Protein AF-0000000082410986 (afdb_homodimer)

Radius of gyration: 20.92 Å; Cα contacts (8 Å, |Δi|>4): 537; chains: 2; bounding box: 61×57×44 Å

Secondary structure (DSSP, 8-state):
-GGGG-EEEEEEEEE----HHHHHHHHHHH--EEEEETTEEEEEEEEEESSHHHHHHHHHHHHHHTT--EEEE---EE-HHHHHHHHTS-HHHHHHHHHT-S--SSPPPPPSB-GGG-BEEHHHHHHHHHHHT-S----EE---HHHHHHHHHHHHHHH----/-GGGG-EEEEEEEEE----HHHHHHHHHHH--EEEEETTEEEEEEEEEESSHHHHHHHHHHHHHHTT--EEEE---EE-HHHHHHHHTS-HHHHHHHHHT-S--SSPPPPPSB-GGG-BEEHHHHHHHHHHHT-S----EE---HHHHHHHHHHHHHHH----

Structure (mmCIF, N/CA/C/O backbone):
data_AF-0000000082410986-model_v1
#
loop_
_entity.id
_entity.type
_entity.pdbx_description
1 polymer 'Transcriptional regulator'
#
loop_
_atom_site.group_PDB
_atom_site.id
_atom_site.type_symbol
_atom_site.label_atom_id
_atom_site.label_alt_id
_atom_site.label_comp_id
_atom_site.label_asym_id
_atom_site.label_entity_id
_atom_site.label_seq_id
_atom_site.pdbx_PDB_ins_code
_atom_site.Cartn_x
_atom_site.Cartn_y
_atom_site.Cartn_z
_atom_site.occupancy
_atom_site.B_iso_or_equiv
_atom_site.auth_seq_id
_atom_site.auth_comp_id
_atom_site.auth_asym_id
_atom_site.auth_atom_id
_atom_site.pdbx_PDB_model_num
ATOM 1 N N . MET A 1 1 ? -28.844 -21.344 10.406 1 36.09 1 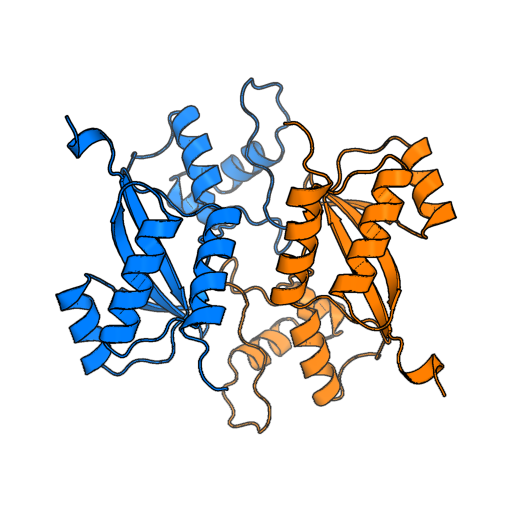MET A N 1
ATOM 2 C CA . MET A 1 1 ? -28.625 -20.219 11.312 1 36.09 1 MET A CA 1
ATOM 3 C C . MET A 1 1 ? -27.156 -19.797 11.297 1 36.09 1 MET A C 1
ATOM 5 O O . MET A 1 1 ? -26.859 -18.609 11.398 1 36.09 1 MET A O 1
ATOM 9 N N . ALA A 1 2 ? -26.266 -20.703 11.492 1 48.47 2 ALA A N 1
ATOM 10 C CA . ALA A 1 2 ? -24.797 -20.656 11.508 1 48.47 2 ALA A CA 1
ATOM 11 C C . ALA A 1 2 ? -24.25 -20.25 10.156 1 48.47 2 ALA A C 1
ATOM 13 O O . ALA A 1 2 ? -23.062 -19.938 10.031 1 48.47 2 ALA A O 1
ATOM 14 N N . GLU A 1 3 ? -24.875 -20.625 9.062 1 50.38 3 GLU A N 1
ATOM 15 C CA . GLU A 1 3 ? -24.609 -20.281 7.668 1 50.38 3 GLU A CA 1
ATOM 16 C C . GLU A 1 3 ? -24.469 -18.781 7.477 1 50.38 3 GLU A C 1
ATOM 18 O O . GLU A 1 3 ? -23.797 -18.328 6.543 1 50.38 3 GLU A O 1
ATOM 23 N N . ASP A 1 4 ? -25.094 -18.031 8.352 1 60.47 4 ASP A N 1
ATOM 24 C CA . ASP A 1 4 ? -25.297 -16.578 8.289 1 60.47 4 ASP A CA 1
ATOM 25 C C . ASP A 1 4 ? -24.031 -15.836 8.734 1 60.47 4 ASP A C 1
ATOM 27 O O . ASP A 1 4 ? -23.891 -14.648 8.461 1 60.47 4 ASP A O 1
ATOM 31 N N . LEU A 1 5 ? -23.031 -16.641 9.25 1 80.44 5 LEU A N 1
ATOM 32 C CA . LEU A 1 5 ? -21.906 -15.969 9.891 1 80.44 5 LEU A CA 1
ATOM 33 C C . LEU A 1 5 ? -20.672 -15.977 8.984 1 80.44 5 LEU A C 1
ATOM 35 O O . LEU A 1 5 ? -19.719 -15.234 9.219 1 80.44 5 LEU A O 1
ATOM 39 N N . TYR A 1 6 ? -20.844 -16.766 7.863 1 92.06 6 TYR A N 1
ATOM 40 C CA . TYR A 1 6 ? -19.688 -16.875 6.973 1 92.06 6 TYR A CA 1
ATOM 41 C C . TYR A 1 6 ? -19.844 -15.961 5.77 1 92.06 6 TYR A C 1
ATOM 43 O O . TYR A 1 6 ? -20.953 -15.742 5.273 1 92.06 6 TYR A O 1
ATOM 51 N N . HIS A 1 7 ? -18.75 -15.414 5.387 1 95 7 HIS A N 1
ATOM 52 C CA . HIS A 1 7 ? -18.641 -14.586 4.191 1 95 7 HIS A CA 1
ATOM 53 C C . HIS A 1 7 ? -17.625 -15.172 3.211 1 95 7 HIS A C 1
ATOM 55 O O . HIS A 1 7 ? -16.766 -15.969 3.6 1 95 7 HIS A O 1
ATOM 61 N N . ARG A 1 8 ? -17.859 -14.828 1.955 1 96.06 8 ARG A N 1
ATOM 62 C CA . ARG A 1 8 ? -16.891 -15.211 0.936 1 96.06 8 ARG A CA 1
ATOM 63 C C . ARG A 1 8 ? -15.836 -14.125 0.743 1 96.06 8 ARG A C 1
ATOM 65 O O . ARG A 1 8 ? -16.172 -12.984 0.417 1 96.06 8 ARG A O 1
ATOM 72 N N . TYR A 1 9 ? -14.578 -14.477 0.964 1 97.5 9 TYR A N 1
ATOM 73 C CA . TYR A 1 9 ? -13.461 -13.539 0.844 1 97.5 9 TYR A CA 1
ATOM 74 C C . TYR A 1 9 ? -12.594 -13.875 -0.364 1 97.5 9 TYR A C 1
ATOM 76 O O . TYR A 1 9 ? -12.336 -15.047 -0.646 1 97.5 9 TYR A O 1
ATOM 84 N N . GLU A 1 10 ? -12.18 -12.906 -1.061 1 98 10 GLU A N 1
ATOM 85 C CA . GLU A 1 10 ? -11.148 -13.078 -2.084 1 98 10 GLU A CA 1
ATOM 86 C C . GLU A 1 10 ? -9.781 -12.625 -1.572 1 98 10 GLU A C 1
ATOM 88 O O . GLU A 1 10 ? -9.648 -11.539 -1.012 1 98 10 GLU A O 1
ATOM 93 N N . PHE A 1 11 ? -8.844 -13.445 -1.737 1 98.62 11 PHE A N 1
ATOM 94 C CA . PHE A 1 11 ? -7.457 -13.164 -1.368 1 98.62 11 PHE A CA 1
ATOM 95 C C . PHE A 1 11 ? -6.547 -13.242 -2.588 1 98.62 11 PHE A C 1
ATOM 97 O O . PHE A 1 11 ? -6.727 -14.102 -3.451 1 98.62 11 PHE A O 1
ATOM 104 N N . THR A 1 12 ? -5.656 -12.367 -2.674 1 98.81 12 THR A N 1
ATOM 105 C CA . THR A 1 12 ? -4.574 -12.438 -3.65 1 98.81 12 THR A CA 1
ATOM 106 C C . THR A 1 12 ? -3.215 -12.383 -2.957 1 98.81 12 THR A C 1
ATOM 108 O O . THR A 1 12 ? -2.99 -11.531 -2.094 1 98.81 12 THR A O 1
ATOM 111 N N . PHE A 1 13 ? -2.354 -13.297 -3.285 1 98.69 13 PHE A N 1
ATOM 112 C CA . PHE A 1 13 ? -1.015 -13.383 -2.719 1 98.69 13 PHE A CA 1
ATOM 113 C C . PHE A 1 13 ? 0.044 -13.258 -3.807 1 98.69 13 PHE A C 1
ATOM 115 O O . PHE A 1 13 ? -0.174 -13.68 -4.945 1 98.69 13 PHE A O 1
ATOM 122 N N . ILE A 1 14 ? 1.104 -12.648 -3.471 1 98.12 14 ILE A N 1
ATOM 123 C CA . ILE A 1 14 ? 2.301 -12.727 -4.305 1 98.12 14 ILE A CA 1
ATOM 124 C C . ILE A 1 14 ? 3.07 -14.008 -3.986 1 98.12 14 ILE A C 1
ATOM 126 O O . ILE A 1 14 ? 3.412 -14.266 -2.83 1 98.12 14 ILE A O 1
ATOM 130 N N . VAL A 1 15 ? 3.316 -14.812 -4.992 1 97.81 15 VAL A N 1
ATOM 131 C CA . VAL A 1 15 ? 4.012 -16.078 -4.812 1 97.81 15 VAL A CA 1
ATOM 132 C C . VAL A 1 15 ? 5.195 -16.172 -5.773 1 97.81 15 VAL A C 1
ATOM 134 O O . VAL A 1 15 ? 5.344 -15.32 -6.664 1 97.81 15 VAL A O 1
ATOM 137 N N . GLN A 1 16 ? 6.059 -17.141 -5.461 1 94.75 16 GLN A N 1
ATOM 138 C CA . GLN A 1 16 ? 7.117 -17.422 -6.418 1 94.75 16 GLN A CA 1
ATOM 139 C C . GLN A 1 16 ? 6.551 -18.016 -7.707 1 94.75 16 GLN A C 1
ATOM 141 O O . GLN A 1 16 ? 5.379 -18.391 -7.758 1 94.75 16 GLN A O 1
ATOM 146 N N . MET A 1 17 ? 7.422 -17.984 -8.711 1 94.81 17 MET A N 1
ATOM 147 C CA . MET A 1 17 ? 7.012 -18.656 -9.938 1 94.81 17 MET A CA 1
ATOM 148 C C . MET A 1 17 ? 6.68 -20.125 -9.664 1 94.81 17 MET A C 1
ATOM 150 O O . MET A 1 17 ? 7.457 -20.828 -9.023 1 94.81 17 MET A O 1
ATOM 154 N N . LEU A 1 18 ? 5.59 -20.547 -10.156 1 96.56 18 LEU A N 1
ATOM 155 C CA . LEU A 1 18 ? 5.148 -21.922 -9.93 1 96.56 18 LEU A CA 1
ATOM 156 C C . LEU A 1 18 ? 5.305 -22.766 -11.195 1 96.56 18 LEU A C 1
ATOM 158 O O . LEU A 1 18 ? 5.195 -22.25 -12.305 1 96.56 18 LEU A O 1
ATOM 162 N N . THR A 1 19 ? 5.543 -24.047 -10.945 1 96.19 19 THR A N 1
ATOM 163 C CA . THR A 1 19 ? 5.488 -24.969 -12.07 1 96.19 19 THR A CA 1
ATOM 164 C C . THR A 1 19 ? 4.043 -25.203 -12.508 1 96.19 19 THR A C 1
ATOM 166 O O . THR A 1 19 ? 3.109 -24.891 -11.766 1 96.19 19 THR A O 1
ATOM 169 N N . VAL A 1 20 ? 3.951 -25.75 -13.68 1 96.44 20 VAL A N 1
ATOM 170 C CA . VAL A 1 20 ? 2.627 -26.078 -14.195 1 96.44 20 VAL A CA 1
ATOM 171 C C . VAL A 1 20 ? 1.933 -27.047 -13.25 1 96.44 20 VAL A C 1
ATOM 173 O O . VAL A 1 20 ? 0.738 -26.922 -12.969 1 96.44 20 VAL A O 1
ATOM 176 N N . SER A 1 21 ? 2.648 -28 -12.773 1 96.06 21 SER A N 1
ATOM 177 C CA . SER A 1 21 ? 2.1 -29 -11.852 1 96.06 21 SER A CA 1
ATOM 178 C C . SER A 1 21 ? 1.622 -28.359 -10.555 1 96.06 21 SER A C 1
ATOM 180 O O . SER A 1 21 ? 0.573 -28.719 -10.023 1 96.06 21 SER A O 1
ATOM 182 N N . GLN A 1 22 ? 2.373 -27.438 -9.992 1 96.38 22 GLN A N 1
ATOM 183 C CA . GLN A 1 22 ? 1.985 -26.703 -8.781 1 96.38 22 GLN A CA 1
ATOM 184 C C . GLN A 1 22 ? 0.712 -25.906 -9.008 1 96.38 22 GLN A C 1
ATOM 186 O O . GLN A 1 22 ? -0.182 -25.891 -8.164 1 96.38 22 GLN A O 1
ATOM 191 N N . GLU A 1 23 ? 0.629 -25.203 -10.133 1 97.44 23 GLU A N 1
ATOM 192 C CA . GLU A 1 23 ? -0.556 -24.406 -10.453 1 97.44 23 GLU A CA 1
ATOM 193 C C . GLU A 1 23 ? -1.801 -25.297 -10.523 1 97.44 23 GLU A C 1
ATOM 195 O O . GLU A 1 23 ? -2.859 -24.922 -10.008 1 97.44 23 GLU A O 1
ATOM 200 N N . GLN A 1 24 ? -1.627 -26.422 -11.219 1 96.94 24 GLN A N 1
ATOM 201 C CA . GLN A 1 24 ? -2.738 -27.359 -11.352 1 96.94 24 GLN A CA 1
ATOM 202 C C . GLN A 1 24 ? -3.188 -27.875 -9.984 1 96.94 24 GLN A C 1
ATOM 204 O O . GLN A 1 24 ? -4.387 -27.984 -9.727 1 96.94 24 GLN A O 1
ATOM 209 N N . ALA A 1 25 ? -2.285 -28.203 -9.148 1 96.56 25 ALA A N 1
ATOM 210 C CA . ALA A 1 25 ? -2.592 -28.719 -7.812 1 96.56 25 ALA A CA 1
ATOM 211 C C . ALA A 1 25 ? -3.371 -27.688 -7 1 96.56 25 ALA A C 1
ATOM 213 O O . ALA A 1 25 ? -4.355 -28.031 -6.336 1 96.56 25 ALA A O 1
ATOM 214 N N . ILE A 1 26 ? -2.961 -26.453 -7.062 1 97.25 26 ILE A N 1
ATOM 215 C CA . ILE A 1 26 ? -3.604 -25.375 -6.301 1 97.25 26 ILE A CA 1
ATOM 216 C C . ILE A 1 26 ? -5.004 -25.125 -6.852 1 97.25 26 ILE A C 1
ATOM 218 O O . ILE A 1 26 ? -5.949 -24.906 -6.09 1 97.25 26 ILE A O 1
ATOM 222 N N . GLU A 1 27 ? -5.078 -25.078 -8.148 1 97.75 27 GLU A N 1
ATOM 223 C CA . GLU A 1 27 ? -6.387 -24.906 -8.773 1 97.75 27 GLU A CA 1
ATOM 224 C C . GLU A 1 27 ? -7.355 -26 -8.328 1 97.75 27 GLU A C 1
ATOM 226 O O . GLU A 1 27 ? -8.5 -25.719 -7.973 1 97.75 27 GLU A O 1
ATOM 231 N N . GLU A 1 28 ? -6.914 -27.219 -8.328 1 96.62 28 GLU A N 1
ATOM 232 C CA . GLU A 1 28 ? -7.754 -28.359 -7.996 1 96.62 28 GLU A CA 1
ATOM 233 C C . GLU A 1 28 ? -8.086 -28.391 -6.508 1 96.62 28 GLU A C 1
ATOM 235 O O . GLU A 1 28 ? -9.219 -28.703 -6.129 1 96.62 28 GLU A O 1
ATOM 240 N N . SER A 1 29 ? -7.18 -28.078 -5.691 1 95.75 29 SER A N 1
ATOM 241 C CA . SER A 1 29 ? -7.352 -28.266 -4.254 1 95.75 29 SER A CA 1
ATOM 242 C C . SER A 1 29 ? -7.984 -27.047 -3.604 1 95.75 29 SER A C 1
ATOM 244 O O . SER A 1 29 ? -8.758 -27.172 -2.654 1 95.75 29 SER A O 1
ATOM 246 N N . LEU A 1 30 ? -7.645 -25.797 -4.145 1 97.19 30 LEU A N 1
ATOM 247 C CA . LEU A 1 30 ? -8.07 -24.594 -3.439 1 97.19 30 LEU A CA 1
ATOM 248 C C . LEU A 1 30 ? -8.828 -23.656 -4.375 1 97.19 30 LEU A C 1
ATOM 250 O O . LEU A 1 30 ? -9.328 -22.609 -3.947 1 97.19 30 LEU A O 1
ATOM 254 N N . GLY A 1 31 ? -8.867 -24.047 -5.598 1 97.25 31 GLY A N 1
ATOM 255 C CA . GLY A 1 31 ? -9.523 -23.188 -6.566 1 97.25 31 GLY A CA 1
ATOM 256 C C . GLY A 1 31 ? -8.727 -21.922 -6.879 1 97.25 31 GLY A C 1
ATOM 257 O O . GLY A 1 31 ? -9.297 -20.906 -7.273 1 97.25 31 GLY A O 1
ATOM 258 N N . GLY A 1 32 ? -7.488 -21.984 -6.656 1 98.31 32 GLY A N 1
ATOM 259 C CA . GLY A 1 32 ? -6.629 -20.828 -6.867 1 98.31 32 GLY A CA 1
ATOM 260 C C . GLY A 1 32 ? -6.238 -20.625 -8.32 1 98.31 32 GLY A C 1
ATOM 261 O O . GLY A 1 32 ? -6.043 -21.609 -9.055 1 98.31 32 GLY A O 1
ATOM 262 N N . ARG A 1 33 ? -6.141 -19.438 -8.766 1 98.19 33 ARG A N 1
ATOM 263 C CA . ARG A 1 33 ? -5.668 -19.062 -10.094 1 98.19 33 ARG A CA 1
ATOM 264 C C . ARG A 1 33 ? -4.391 -18.234 -10.016 1 98.19 33 ARG A C 1
ATOM 266 O O . ARG A 1 33 ? -4.277 -17.344 -9.18 1 98.19 33 ARG A O 1
ATOM 273 N N . VAL A 1 34 ? -3.469 -18.547 -10.898 1 98.06 34 VAL A N 1
ATOM 274 C CA . VAL A 1 34 ? -2.193 -17.844 -10.922 1 98.06 34 VAL A CA 1
ATOM 275 C C . VAL A 1 34 ? -2.076 -17.031 -12.203 1 98.06 34 VAL A C 1
ATOM 277 O O . VAL A 1 34 ? -2.434 -17.5 -13.281 1 98.06 34 VAL A O 1
ATOM 280 N N . GLU A 1 35 ? -1.638 -15.859 -12.156 1 97.19 35 GLU A N 1
ATOM 281 C CA . GLU A 1 35 ? -1.382 -15.008 -13.312 1 97.19 35 GLU A CA 1
ATOM 282 C C . GLU A 1 35 ? -0.149 -14.141 -13.094 1 97.19 35 GLU A C 1
ATOM 284 O O . GLU A 1 35 ? 0.179 -13.789 -11.961 1 97.19 35 GLU A O 1
ATOM 289 N N . ASP A 1 36 ? 0.504 -13.906 -14.102 1 94.88 36 ASP A N 1
ATOM 290 C CA . ASP A 1 36 ? 1.565 -12.906 -14.086 1 94.88 36 ASP A CA 1
ATOM 291 C C . ASP A 1 36 ? 1.009 -11.508 -14.375 1 94.88 36 ASP A C 1
ATOM 293 O O . ASP A 1 36 ? 0.318 -11.305 -15.375 1 94.88 36 ASP A O 1
ATOM 297 N N . ARG A 1 37 ? 1.242 -10.602 -13.477 1 93.94 37 ARG A N 1
ATOM 298 C CA . ARG A 1 37 ? 0.879 -9.203 -13.68 1 93.94 37 ARG A CA 1
ATOM 299 C C . ARG A 1 37 ? 2.062 -8.281 -13.391 1 93.94 37 ARG A C 1
ATOM 301 O O . ARG A 1 37 ? 2.367 -7.992 -12.234 1 93.94 37 ARG A O 1
ATOM 308 N N . ARG A 1 38 ? 2.674 -7.836 -14.492 1 87.75 38 ARG A N 1
ATOM 309 C CA . ARG A 1 38 ? 3.797 -6.914 -14.383 1 87.75 38 ARG A CA 1
ATOM 310 C C . ARG A 1 38 ? 4.93 -7.523 -13.562 1 87.75 38 ARG A C 1
ATOM 312 O O . ARG A 1 38 ? 5.465 -6.883 -12.656 1 87.75 38 ARG A O 1
ATOM 319 N N . GLY A 1 39 ? 5.156 -8.797 -13.805 1 86.38 39 GLY A N 1
ATOM 320 C CA . GLY A 1 39 ? 6.289 -9.461 -13.18 1 86.38 39 GLY A CA 1
ATOM 321 C C . GLY A 1 39 ? 5.949 -10.078 -11.836 1 86.38 39 GLY A C 1
ATOM 322 O O . GLY A 1 39 ? 6.77 -10.781 -11.242 1 86.38 39 GLY A O 1
ATOM 323 N N . LEU A 1 40 ? 4.754 -9.727 -11.359 1 94.5 40 LEU A N 1
ATOM 324 C CA . LEU A 1 40 ? 4.301 -10.344 -10.125 1 94.5 40 LEU A CA 1
ATOM 325 C C . LEU A 1 40 ? 3.512 -11.617 -10.406 1 94.5 40 LEU A C 1
ATOM 327 O O . LEU A 1 40 ? 2.629 -11.625 -11.266 1 94.5 40 LEU A O 1
ATOM 331 N N . GLN A 1 41 ? 3.914 -12.719 -9.742 1 96.69 41 GLN A N 1
ATOM 332 C CA . GLN A 1 41 ? 3.1 -13.93 -9.766 1 96.69 41 GLN A CA 1
ATOM 333 C C . GLN A 1 41 ? 1.991 -13.867 -8.719 1 96.69 41 GLN A C 1
ATOM 335 O O . GLN A 1 41 ? 2.256 -13.977 -7.52 1 96.69 41 GLN A O 1
ATOM 340 N N . LEU A 1 42 ? 0.772 -13.672 -9.195 1 98.5 42 LEU A N 1
ATOM 341 C CA . LEU A 1 42 ? -0.361 -13.461 -8.305 1 98.5 42 LEU A CA 1
ATOM 342 C C . LEU A 1 42 ? -1.236 -14.703 -8.227 1 98.5 42 LEU A C 1
ATOM 344 O O . LEU A 1 42 ? -1.689 -15.219 -9.25 1 98.5 42 LEU A O 1
ATOM 348 N N . LEU A 1 43 ? -1.38 -15.18 -7.059 1 98.75 43 LEU A N 1
ATOM 349 C CA . LEU A 1 43 ? -2.299 -16.281 -6.789 1 98.75 43 LEU A CA 1
ATOM 350 C C . LEU A 1 43 ? -3.58 -15.773 -6.137 1 98.75 43 LEU A C 1
ATOM 352 O O . LEU A 1 43 ? -3.549 -15.258 -5.016 1 98.75 43 LEU A O 1
ATOM 356 N N . THR A 1 44 ? -4.684 -15.922 -6.801 1 98.75 44 THR A N 1
ATOM 357 C CA . THR A 1 44 ? -5.969 -15.445 -6.305 1 98.75 44 THR A CA 1
ATOM 358 C C . THR A 1 44 ? -6.906 -16.625 -6.023 1 98.75 44 THR A C 1
ATOM 360 O O . THR A 1 44 ? -6.98 -17.562 -6.812 1 98.75 44 THR A O 1
ATOM 363 N N . LEU A 1 45 ? -7.559 -16.578 -4.93 1 98.56 45 LEU A N 1
ATOM 364 C CA . LEU A 1 45 ? -8.555 -17.594 -4.602 1 98.56 45 LEU A CA 1
ATOM 365 C C . LEU A 1 45 ? -9.633 -17.016 -3.684 1 98.56 45 LEU A C 1
ATOM 367 O O . LEU A 1 45 ? -9.477 -15.922 -3.15 1 98.56 45 LEU A O 1
ATOM 371 N N . THR A 1 46 ? -10.703 -17.719 -3.598 1 97.88 46 THR A N 1
ATOM 372 C CA . THR A 1 46 ? -11.789 -17.375 -2.686 1 97.88 46 THR A CA 1
ATOM 373 C C . THR A 1 46 ? -11.938 -18.438 -1.599 1 97.88 46 THR A C 1
ATOM 375 O O . THR A 1 46 ? -11.734 -19.625 -1.853 1 97.88 46 THR A O 1
ATOM 378 N N . SER A 1 47 ? -12.258 -18.047 -0.451 1 97.69 47 SER A N 1
ATOM 379 C CA . SER A 1 47 ? -12.5 -18.938 0.673 1 97.69 47 SER A CA 1
ATOM 380 C C . SER A 1 47 ? -13.578 -18.375 1.6 1 97.69 47 SER A C 1
ATOM 382 O O . SER A 1 47 ? -13.758 -17.156 1.693 1 97.69 47 SER A O 1
ATOM 384 N N . GLU A 1 48 ? -14.25 -19.266 2.275 1 96.69 48 GLU A N 1
ATOM 385 C CA . GLU A 1 48 ? -15.32 -18.859 3.184 1 96.69 48 GLU A CA 1
ATOM 386 C C . GLU A 1 48 ? -14.867 -18.938 4.641 1 96.69 48 GLU A C 1
ATOM 388 O O . GLU A 1 48 ? -14.156 -19.875 5.023 1 96.69 48 GLU A O 1
ATOM 393 N N . GLY A 1 49 ? -15.258 -17.938 5.355 1 97.25 49 GLY A N 1
ATOM 394 C CA . GLY A 1 49 ? -14.969 -17.906 6.781 1 97.25 49 GLY A CA 1
ATOM 395 C C . GLY A 1 49 ? -15.633 -16.75 7.5 1 97.25 49 GLY A C 1
ATOM 396 O O . GLY A 1 49 ? -16.359 -15.969 6.883 1 97.25 49 GLY A O 1
ATOM 397 N N . MET A 1 50 ? -15.445 -16.672 8.766 1 96.5 50 MET A N 1
ATOM 398 C CA . MET A 1 50 ? -16.109 -15.672 9.586 1 96.5 50 MET A CA 1
ATOM 399 C C . MET A 1 50 ? -15.359 -14.344 9.539 1 96.5 50 MET A C 1
ATOM 401 O O . MET A 1 50 ? -15.969 -13.281 9.609 1 96.5 50 MET A O 1
ATOM 405 N N . ARG A 1 51 ? -14.062 -14.422 9.453 1 96.62 51 ARG A N 1
ATOM 406 C CA . ARG A 1 51 ? -13.203 -13.25 9.414 1 96.62 51 ARG A CA 1
ATOM 407 C C . ARG A 1 51 ? -12.133 -13.383 8.336 1 96.62 51 ARG A C 1
ATOM 409 O O . ARG A 1 51 ? -11.586 -14.469 8.133 1 96.62 51 ARG A O 1
ATOM 416 N N . ALA A 1 52 ? -11.859 -12.328 7.727 1 97.62 52 ALA A N 1
ATOM 417 C CA . ALA A 1 52 ? -10.914 -12.344 6.609 1 97.62 52 ALA A CA 1
ATOM 418 C C . ALA A 1 52 ? -9.539 -12.836 7.059 1 97.62 52 ALA A C 1
ATOM 420 O O . ALA A 1 52 ? -8.961 -13.734 6.438 1 97.62 52 ALA A O 1
ATOM 421 N N . ALA A 1 53 ? -9.062 -12.289 8.172 1 97.88 53 ALA A N 1
ATOM 422 C CA . ALA A 1 53 ? -7.695 -12.578 8.594 1 97.88 53 ALA A CA 1
ATOM 423 C C . ALA A 1 53 ? -7.531 -14.047 8.961 1 97.88 53 ALA A C 1
ATOM 425 O O . ALA A 1 53 ? -6.605 -14.711 8.484 1 97.88 53 ALA A O 1
ATOM 426 N N . THR A 1 54 ? -8.383 -14.562 9.82 1 98.12 54 THR A N 1
ATOM 427 C CA . THR A 1 54 ? -8.258 -15.953 10.25 1 98.12 54 THR A CA 1
ATOM 428 C C . THR A 1 54 ? -8.492 -16.906 9.078 1 98.12 54 THR A C 1
ATOM 430 O O . THR A 1 54 ? -7.848 -17.953 8.984 1 98.12 54 THR A O 1
ATOM 433 N N . THR A 1 55 ? -9.43 -16.547 8.188 1 98.38 55 THR A N 1
ATOM 434 C CA . THR A 1 55 ? -9.664 -17.328 6.98 1 98.38 55 THR A CA 1
ATOM 435 C C . THR A 1 55 ? -8.406 -17.375 6.113 1 98.38 55 THR A C 1
ATOM 437 O O . THR A 1 55 ? -8.008 -18.438 5.645 1 98.38 55 THR A O 1
ATOM 440 N N . ALA A 1 56 ? -7.75 -16.25 5.938 1 98.69 56 ALA A N 1
ATOM 441 C CA . ALA A 1 56 ? -6.543 -16.156 5.117 1 98.69 56 ALA A CA 1
ATOM 442 C C . ALA A 1 56 ? -5.391 -16.938 5.754 1 98.69 56 ALA A C 1
ATOM 444 O O . ALA A 1 56 ? -4.578 -17.531 5.047 1 98.69 56 ALA A O 1
ATOM 445 N N . ILE A 1 57 ? -5.281 -16.891 7.059 1 98.12 57 ILE A N 1
ATOM 446 C CA . ILE A 1 57 ? -4.234 -17.609 7.77 1 98.12 57 ILE A CA 1
ATOM 447 C C . ILE A 1 57 ? -4.348 -19.109 7.48 1 98.12 57 ILE A C 1
ATOM 449 O O . ILE A 1 57 ? -3.348 -19.766 7.199 1 98.12 57 ILE A O 1
ATOM 453 N N . THR A 1 58 ? -5.578 -19.609 7.504 1 98 58 THR A N 1
ATOM 454 C CA . THR A 1 58 ? -5.828 -21 7.156 1 98 58 THR A CA 1
ATOM 455 C C . THR A 1 58 ? -5.422 -21.281 5.711 1 98 58 THR A C 1
ATOM 457 O O . THR A 1 58 ? -4.77 -22.281 5.43 1 98 58 THR A O 1
ATOM 460 N N . VAL A 1 59 ? -5.777 -20.406 4.816 1 98.31 59 VAL A N 1
ATOM 461 C CA . VAL A 1 59 ? -5.449 -20.547 3.402 1 98.31 59 VAL A CA 1
ATOM 462 C C . VAL A 1 59 ? -3.936 -20.578 3.223 1 98.31 59 VAL A C 1
ATOM 464 O O . VAL A 1 59 ? -3.41 -21.406 2.477 1 98.31 59 VAL A O 1
ATOM 467 N N . VAL A 1 60 ? -3.246 -19.672 3.926 1 98.31 60 VAL A N 1
ATOM 468 C CA . VAL A 1 60 ? -1.791 -19.594 3.844 1 98.31 60 VAL A CA 1
ATOM 469 C C . VAL A 1 60 ? -1.183 -20.922 4.281 1 98.31 60 VAL A C 1
ATOM 471 O O . VAL A 1 60 ? -0.293 -21.453 3.613 1 98.31 60 VAL A O 1
ATOM 474 N N . ASP A 1 61 ? -1.665 -21.469 5.379 1 97.69 61 ASP A N 1
ATOM 475 C CA . ASP A 1 61 ? -1.155 -22.734 5.879 1 97.69 61 ASP A CA 1
ATOM 476 C C . ASP A 1 61 ? -1.403 -23.859 4.871 1 97.69 61 ASP A C 1
ATOM 478 O O . ASP A 1 61 ? -0.553 -24.734 4.688 1 97.69 61 ASP A O 1
ATOM 482 N N . GLN A 1 62 ? -2.527 -23.875 4.207 1 97.38 62 GLN A N 1
ATOM 483 C CA . GLN A 1 62 ? -2.848 -24.859 3.182 1 97.38 62 GLN A CA 1
ATOM 484 C C . GLN A 1 62 ? -1.933 -24.719 1.97 1 97.38 62 GLN A C 1
ATOM 486 O O . GLN A 1 62 ? -1.481 -25.703 1.399 1 97.38 62 GLN A O 1
ATOM 491 N N . LEU A 1 63 ? -1.696 -23.438 1.563 1 97.44 63 LEU A N 1
ATOM 492 C CA . LEU A 1 63 ? -0.791 -23.188 0.449 1 97.44 63 LEU A CA 1
ATOM 493 C C . LEU A 1 63 ? 0.604 -23.734 0.743 1 97.44 63 LEU A C 1
ATOM 495 O O . LEU A 1 63 ? 1.203 -24.406 -0.099 1 97.44 63 LEU A O 1
ATOM 499 N N . VAL A 1 64 ? 1.054 -23.453 1.938 1 95.88 64 VAL A N 1
ATOM 500 C CA . VAL A 1 64 ? 2.385 -23.891 2.338 1 95.88 64 VAL A CA 1
ATOM 501 C C . VAL A 1 64 ? 2.438 -25.422 2.367 1 95.88 64 VAL A C 1
ATOM 503 O O . VAL A 1 64 ? 3.41 -26.016 1.906 1 95.88 64 VAL A O 1
ATOM 506 N N . ALA A 1 65 ? 1.401 -26.047 2.869 1 94.62 65 ALA A N 1
ATOM 507 C CA . ALA A 1 65 ? 1.322 -27.5 2.889 1 94.62 65 ALA A CA 1
ATOM 508 C C . ALA A 1 65 ? 1.369 -28.062 1.475 1 94.62 65 ALA A C 1
ATOM 510 O O . ALA A 1 65 ? 1.875 -29.172 1.261 1 94.62 65 ALA A O 1
ATOM 511 N N . ALA A 1 66 ? 0.943 -27.281 0.542 1 94.19 66 ALA A N 1
ATOM 512 C CA . ALA A 1 66 ? 0.912 -27.719 -0.854 1 94.19 66 ALA A CA 1
ATOM 513 C C . ALA A 1 66 ? 2.199 -27.328 -1.576 1 94.19 66 ALA A C 1
ATOM 515 O O . ALA A 1 66 ? 2.312 -27.5 -2.791 1 94.19 66 ALA A O 1
ATOM 516 N N . GLY A 1 67 ? 3.119 -26.688 -0.825 1 93 67 GLY A N 1
ATOM 517 C CA . GLY A 1 67 ? 4.422 -26.375 -1.387 1 93 67 GLY A CA 1
ATOM 518 C C . GLY A 1 67 ? 4.488 -24.984 -2.014 1 93 67 GLY A C 1
ATOM 519 O O 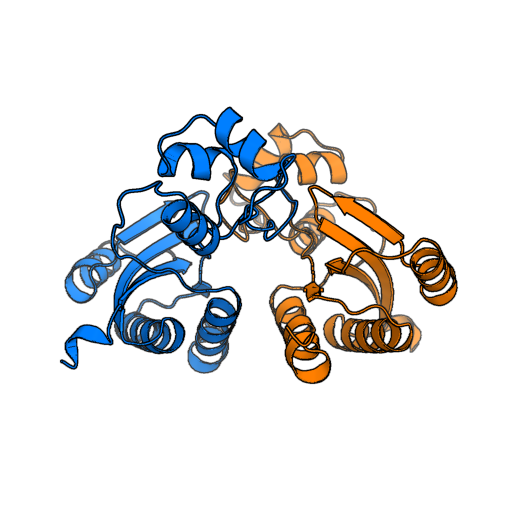. GLY A 1 67 ? 5.43 -24.672 -2.744 1 93 67 GLY A O 1
ATOM 520 N N . VAL A 1 68 ? 3.449 -24.219 -1.823 1 96.25 68 VAL A N 1
ATOM 521 C CA . VAL A 1 68 ? 3.426 -22.859 -2.34 1 96.25 68 VAL A CA 1
ATOM 522 C C . VAL A 1 68 ? 3.549 -21.859 -1.186 1 96.25 68 VAL A C 1
ATOM 524 O O . VAL A 1 68 ? 2.686 -21.812 -0.307 1 96.25 68 VAL A O 1
ATOM 527 N N . ARG A 1 69 ? 4.512 -21.062 -1.182 1 95 69 ARG A N 1
ATOM 528 C CA . ARG A 1 69 ? 4.746 -20.109 -0.09 1 95 69 ARG A CA 1
ATOM 529 C C . ARG A 1 69 ? 4.457 -18.688 -0.527 1 95 69 ARG A C 1
ATOM 531 O O . ARG A 1 69 ? 5.203 -18.109 -1.322 1 95 69 ARG A O 1
ATOM 538 N N . PRO A 1 70 ? 3.432 -18.125 0.021 1 97.62 70 PRO A N 1
ATOM 539 C CA . PRO A 1 70 ? 3.201 -16.719 -0.279 1 97.62 70 PRO A CA 1
ATOM 540 C C . PRO A 1 70 ? 4.266 -15.805 0.324 1 97.62 70 PRO A C 1
ATOM 542 O O . PRO A 1 70 ? 4.75 -16.062 1.431 1 97.62 70 PRO A O 1
ATOM 545 N N . GLN A 1 71 ? 4.672 -14.773 -0.421 1 96.12 71 GLN A N 1
ATOM 546 C CA . GLN A 1 71 ? 5.586 -13.758 0.089 1 96.12 71 GLN A CA 1
ATOM 547 C C . GLN A 1 71 ? 4.848 -12.734 0.944 1 96.12 71 GLN A C 1
ATOM 549 O O . GLN A 1 71 ? 5.324 -12.352 2.012 1 96.12 71 GLN A O 1
ATOM 554 N N . ARG A 1 72 ? 3.748 -12.25 0.503 1 97.06 72 ARG A N 1
ATOM 555 C CA . ARG A 1 72 ? 2.826 -11.328 1.168 1 97.06 72 ARG A CA 1
ATOM 556 C C . ARG A 1 72 ? 1.504 -11.242 0.413 1 97.06 72 ARG A C 1
ATOM 558 O O . ARG A 1 72 ? 1.372 -11.781 -0.687 1 97.06 72 ARG A O 1
ATOM 565 N N . THR A 1 73 ? 0.56 -10.641 1.012 1 98.19 73 THR A N 1
ATOM 566 C CA . THR A 1 73 ? -0.697 -10.359 0.326 1 98.19 73 THR A CA 1
ATOM 567 C C . THR A 1 73 ? -0.51 -9.273 -0.724 1 98.19 73 THR A C 1
ATOM 569 O O . THR A 1 73 ? 0.419 -8.469 -0.632 1 98.19 73 THR A O 1
ATOM 572 N N . HIS A 1 74 ? -1.255 -9.32 -1.761 1 98.44 74 HIS A N 1
ATOM 573 C CA . HIS A 1 74 ? -1.417 -8.258 -2.754 1 98.44 74 HIS A CA 1
ATOM 574 C C . HIS A 1 74 ? -2.752 -7.543 -2.582 1 98.44 74 HIS A C 1
ATOM 576 O O . HIS A 1 74 ? -3.76 -7.949 -3.166 1 98.44 74 HIS A O 1
ATOM 582 N N . PRO A 1 75 ? -2.768 -6.43 -1.766 1 97.94 75 PRO A N 1
ATOM 583 C CA . PRO A 1 75 ? -4.043 -5.727 -1.597 1 97.94 75 PRO A CA 1
ATOM 584 C C . PRO A 1 75 ? -4.688 -5.348 -2.928 1 97.94 75 PRO A C 1
ATOM 586 O O . PRO A 1 75 ? -3.988 -4.973 -3.871 1 97.94 75 PRO A O 1
ATOM 589 N N . ASP A 1 76 ? -5.977 -5.477 -2.967 1 97.5 76 ASP A N 1
ATOM 590 C CA . ASP A 1 76 ? -6.699 -5.094 -4.176 1 97.5 76 ASP A CA 1
ATOM 591 C C . ASP A 1 76 ? -6.844 -3.576 -4.273 1 97.5 76 ASP A C 1
ATOM 593 O O . ASP A 1 76 ? -7.914 -3.029 -4 1 97.5 76 ASP A O 1
ATOM 597 N N . LEU A 1 77 ? -5.812 -2.918 -4.645 1 98.44 77 LEU A N 1
ATOM 598 C CA . LEU A 1 77 ? -5.785 -1.476 -4.863 1 98.44 77 LEU A CA 1
ATOM 599 C C . LEU A 1 77 ? -6.234 -1.13 -6.277 1 98.44 77 LEU A C 1
ATOM 601 O O . LEU A 1 77 ? -5.891 -1.83 -7.23 1 98.44 77 LEU A O 1
ATOM 605 N N . VAL A 1 78 ? -6.949 -0.032 -6.355 1 98.19 78 VAL A N 1
ATOM 606 C CA . VAL A 1 78 ? -7.523 0.318 -7.652 1 98.19 78 VAL A CA 1
ATOM 607 C C . VAL A 1 78 ? -7.301 1.802 -7.93 1 98.19 78 VAL A C 1
ATOM 609 O O . VAL A 1 78 ? -7.309 2.623 -7.012 1 98.19 78 VAL A O 1
ATOM 612 N N . SER A 1 79 ? -7.082 2.123 -9.164 1 97.81 79 SER A N 1
ATOM 613 C CA . SER A 1 79 ? -7.062 3.496 -9.656 1 97.81 79 SER A CA 1
ATOM 614 C C . SER A 1 79 ? -8.461 3.971 -10.031 1 97.81 79 SER A C 1
ATOM 616 O O . SER A 1 79 ? -9.414 3.193 -9.992 1 97.81 79 SER A O 1
ATOM 618 N N . ARG A 1 80 ? -8.562 5.25 -10.43 1 96.94 80 ARG A N 1
ATOM 619 C CA . ARG A 1 80 ? -9.844 5.781 -10.898 1 96.94 80 ARG A CA 1
ATOM 620 C C . ARG A 1 80 ? -10.359 4.992 -12.094 1 96.94 80 ARG A C 1
ATOM 622 O O . ARG A 1 80 ? -11.555 4.723 -12.195 1 96.94 80 ARG A O 1
ATOM 629 N N . GLN A 1 81 ? -9.414 4.645 -12.977 1 97.62 81 GLN A N 1
ATOM 630 C CA . GLN A 1 81 ? -9.828 3.891 -14.156 1 97.62 81 GLN A CA 1
ATOM 631 C C . GLN A 1 81 ? -10.312 2.494 -13.781 1 97.62 81 GLN A C 1
ATOM 633 O O . GLN A 1 81 ? -11.305 2.002 -14.328 1 97.62 81 GLN A O 1
ATOM 638 N N . ASP A 1 82 ? -9.578 1.855 -12.852 1 97.31 82 ASP A N 1
ATOM 639 C CA . ASP A 1 82 ? -10.016 0.545 -12.383 1 97.31 82 ASP A CA 1
ATOM 640 C C . ASP A 1 82 ? -11.422 0.612 -11.797 1 97.31 82 ASP A C 1
ATOM 642 O O . ASP A 1 82 ? -12.242 -0.271 -12.047 1 97.31 82 ASP A O 1
ATOM 646 N N . ILE A 1 83 ? -11.672 1.624 -10.938 1 96.31 83 ILE A N 1
ATOM 647 C CA . ILE A 1 83 ? -12.984 1.815 -10.32 1 96.31 83 ILE A CA 1
ATOM 648 C C . ILE A 1 83 ? -14.047 1.974 -11.398 1 96.31 83 ILE A C 1
ATOM 650 O O . ILE A 1 83 ? -15.102 1.337 -11.344 1 96.31 83 ILE A O 1
ATOM 654 N N . ALA A 1 84 ? -13.766 2.818 -12.398 1 96.94 84 ALA A N 1
ATOM 655 C CA . ALA A 1 84 ? -14.695 3.047 -13.5 1 96.94 84 ALA A CA 1
ATOM 656 C C . ALA A 1 84 ? -15.039 1.74 -14.211 1 96.94 84 ALA A C 1
ATOM 658 O O . ALA A 1 84 ? -16.219 1.412 -14.391 1 96.94 84 ALA A O 1
ATOM 659 N N . ASP A 1 85 ? -14.023 0.989 -14.562 1 96.19 85 ASP A N 1
ATOM 660 C CA . ASP A 1 85 ? -14.195 -0.265 -15.289 1 96.19 85 ASP A CA 1
ATOM 661 C C . ASP A 1 85 ? -15.023 -1.261 -14.477 1 96.19 85 ASP A C 1
ATOM 663 O O . ASP A 1 85 ? -15.945 -1.878 -15.008 1 96.19 85 ASP A O 1
ATOM 667 N N . ARG A 1 86 ? -14.688 -1.391 -13.234 1 93.88 86 ARG A N 1
ATOM 668 C CA . ARG A 1 86 ? -15.336 -2.402 -12.414 1 93.88 86 ARG A CA 1
ATOM 669 C C . ARG A 1 86 ? -16.766 -1.982 -12.062 1 93.88 86 ARG A C 1
ATOM 671 O O . ARG A 1 86 ? -17.641 -2.828 -11.922 1 93.88 86 ARG A O 1
ATOM 678 N N . ALA A 1 87 ? -17 -0.698 -11.875 1 93.38 87 ALA A N 1
ATOM 679 C CA . ALA A 1 87 ? -18.312 -0.187 -11.5 1 93.38 87 ALA A CA 1
ATOM 680 C C . ALA A 1 87 ? -19.188 0.032 -12.727 1 93.38 87 ALA A C 1
ATOM 682 O O . ALA A 1 87 ? -20.391 0.289 -12.602 1 93.38 87 ALA A O 1
ATOM 683 N N . GLY A 1 88 ? -18.625 -0.007 -13.898 1 93.94 88 GLY A N 1
ATOM 684 C CA . GLY A 1 88 ? -19.391 0.196 -15.117 1 93.94 88 GLY A CA 1
ATOM 685 C C . GLY A 1 88 ? -19.781 1.645 -15.344 1 93.94 88 GLY A C 1
ATOM 686 O O . GLY A 1 88 ? -20.906 1.932 -15.75 1 93.94 88 GLY A O 1
ATOM 687 N N . VAL A 1 89 ? -18.953 2.547 -14.984 1 95.06 89 VAL A N 1
ATOM 688 C CA . VAL A 1 89 ? -19.188 3.977 -15.18 1 95.06 89 VAL A CA 1
ATOM 689 C C . VAL A 1 89 ? -17.984 4.594 -15.906 1 95.06 89 VAL A C 1
ATOM 691 O O . VAL A 1 89 ? -17.016 3.904 -16.219 1 95.06 89 VAL A O 1
ATOM 694 N N . THR A 1 90 ? -18.094 5.867 -16.219 1 96.31 90 THR A N 1
ATOM 695 C CA . THR A 1 90 ? -17 6.555 -16.891 1 96.31 90 THR A CA 1
ATOM 696 C C . THR A 1 90 ? -15.945 6.988 -15.867 1 96.31 90 THR A C 1
ATOM 698 O O . THR A 1 90 ? -16.25 7.207 -14.695 1 96.31 90 THR A O 1
ATOM 701 N N . ARG A 1 91 ? -14.75 7.074 -16.312 1 96.69 91 ARG A N 1
ATOM 702 C CA . ARG A 1 91 ? -13.68 7.613 -15.469 1 96.69 91 ARG A CA 1
ATOM 703 C C . ARG A 1 91 ? -14.039 9 -14.953 1 96.69 91 ARG A C 1
ATOM 705 O O . ARG A 1 91 ? -13.695 9.359 -13.828 1 96.69 91 ARG A O 1
ATOM 712 N N . GLN A 1 92 ? -14.766 9.789 -15.75 1 95.56 92 GLN A N 1
ATOM 713 C CA . GLN A 1 92 ? -15.18 11.133 -15.367 1 95.56 92 GLN A CA 1
ATOM 714 C C . GLN A 1 92 ? -16.141 11.086 -14.18 1 95.56 92 GLN A C 1
ATOM 716 O O . GLN A 1 92 ? -16.062 11.93 -13.281 1 95.56 92 GLN A O 1
ATOM 721 N N . ALA A 1 93 ? -17.031 10.156 -14.227 1 93.94 93 ALA A N 1
ATOM 722 C CA . ALA A 1 93 ? -17.969 9.984 -13.117 1 93.94 93 ALA A CA 1
ATOM 723 C C . ALA A 1 93 ? -17.219 9.711 -11.812 1 93.94 93 ALA A C 1
ATOM 725 O O . ALA A 1 93 ? -17.531 10.297 -10.773 1 93.94 93 ALA A O 1
ATOM 726 N N . VAL A 1 94 ? -16.219 8.828 -11.914 1 94.94 94 VAL A N 1
ATOM 727 C CA . VAL A 1 94 ? -15.406 8.523 -10.734 1 94.94 94 VAL A CA 1
ATOM 728 C C . VAL A 1 94 ? -14.688 9.781 -10.258 1 94.94 94 VAL A C 1
ATOM 730 O O . VAL A 1 94 ? -14.609 10.047 -9.062 1 94.94 94 VAL A O 1
ATOM 733 N N . GLY A 1 95 ? -14.102 10.5 -11.18 1 93.81 95 GLY A N 1
ATOM 734 C CA . GLY A 1 95 ? -13.469 11.766 -10.844 1 93.81 95 GLY A CA 1
ATOM 735 C C . GLY A 1 95 ? -14.375 12.695 -10.062 1 93.81 95 GLY A C 1
ATOM 736 O O . GLY A 1 95 ? -13.93 13.375 -9.133 1 93.81 95 GLY A O 1
ATOM 737 N N . GLN A 1 96 ? -15.609 12.766 -10.406 1 91.12 96 GLN A N 1
ATOM 738 C CA . GLN A 1 96 ? -16.594 13.602 -9.719 1 91.12 96 GLN A CA 1
ATOM 739 C C . GLN A 1 96 ? -16.844 13.094 -8.305 1 91.12 96 GLN A C 1
ATOM 741 O O . GLN A 1 96 ? -17.031 13.883 -7.379 1 91.12 96 GLN A O 1
ATOM 746 N N . TRP A 1 97 ? -16.922 11.688 -8.203 1 91.44 97 TRP A N 1
ATOM 747 C CA . TRP A 1 97 ? -17.094 11.125 -6.867 1 91.44 97 TRP A CA 1
ATOM 748 C C . TRP A 1 97 ? -15.961 11.539 -5.941 1 91.44 97 TRP A C 1
ATOM 750 O O . TRP A 1 97 ? -16.188 11.961 -4.805 1 91.44 97 TRP A O 1
ATOM 760 N N . VAL A 1 98 ? -14.727 11.508 -6.457 1 92.06 98 VAL A N 1
ATOM 761 C CA . VAL A 1 98 ? -13.516 11.758 -5.684 1 92.06 98 VAL A CA 1
ATOM 762 C C . VAL A 1 98 ? -13.461 13.227 -5.27 1 92.06 98 VAL A C 1
ATOM 764 O O . VAL A 1 98 ? -13.062 13.547 -4.148 1 92.06 98 VAL A O 1
ATOM 767 N N . ARG A 1 99 ? -13.711 14.117 -6.074 1 85.25 99 ARG A N 1
ATOM 768 C CA . ARG A 1 99 ? -13.625 15.547 -5.809 1 85.25 99 ARG A CA 1
ATOM 769 C C . ARG A 1 99 ? -14.742 16 -4.871 1 85.25 99 ARG A C 1
ATOM 771 O O . ARG A 1 99 ? -14.648 17.078 -4.262 1 85.25 99 ARG A O 1
ATOM 778 N N . GLY A 1 100 ? -15.609 15.117 -4.445 1 70.5 100 GLY A N 1
ATOM 779 C CA . GLY A 1 100 ? -16.672 15.344 -3.482 1 70.5 100 GLY A CA 1
ATOM 780 C C . GLY A 1 100 ? -17.203 16.766 -3.504 1 70.5 100 GLY A C 1
ATOM 781 O O . GLY A 1 100 ? -17.562 17.312 -2.461 1 70.5 100 GLY A O 1
ATOM 782 N N . VAL A 1 101 ? -17 17.359 -4.488 1 51.88 101 VAL A N 1
ATOM 783 C CA . VAL A 1 101 ? -17.625 18.656 -4.215 1 51.88 101 VAL A CA 1
ATOM 784 C C . VAL A 1 101 ? -18.734 18.484 -3.189 1 51.88 101 VAL A C 1
ATOM 786 O O . VAL A 1 101 ? -18.891 19.312 -2.289 1 51.88 101 VAL A O 1
ATOM 789 N N . ARG A 1 102 ? -20.016 17.891 -3.551 1 44 102 ARG A N 1
ATOM 790 C CA . ARG A 1 102 ? -21.281 18.125 -2.863 1 44 102 ARG A CA 1
ATOM 791 C C . ARG A 1 102 ? -21.328 17.359 -1.539 1 44 102 ARG A C 1
ATOM 793 O O . ARG A 1 102 ? -20.609 16.391 -1.345 1 44 102 ARG A O 1
ATOM 800 N N . GLN A 1 103 ? -22.062 18 -0.41 1 47.69 103 GLN A N 1
ATOM 801 C CA . GLN A 1 103 ? -22.75 17.797 0.854 1 47.69 103 GLN A CA 1
ATOM 802 C C . GLN A 1 103 ? -23.297 16.375 0.975 1 47.69 103 GLN A C 1
ATOM 804 O O . GLN A 1 103 ? -24.25 16.125 1.726 1 47.69 103 GLN A O 1
ATOM 809 N N . ALA A 1 104 ? -22.797 15.57 0.001 1 51.62 104 ALA A N 1
ATOM 810 C CA . ALA A 1 104 ? -23.828 14.547 0.194 1 51.62 104 ALA A CA 1
ATOM 811 C C . ALA A 1 104 ? -23.578 13.758 1.476 1 51.62 104 ALA A C 1
ATOM 813 O O . ALA A 1 104 ? -22.453 13.742 1.995 1 51.62 104 ALA A O 1
ATOM 814 N N . ALA A 1 105 ? -24.391 13.195 2.238 1 63.69 105 ALA A N 1
ATOM 815 C CA . ALA A 1 105 ? -24.625 12.367 3.422 1 63.69 105 ALA A CA 1
ATOM 816 C C . ALA A 1 105 ? -23.641 11.195 3.473 1 63.69 105 ALA A C 1
ATOM 818 O O . ALA A 1 105 ? -23.312 10.711 4.551 1 63.69 105 ALA A O 1
ATOM 819 N N . THR A 1 106 ? -22.797 10.82 2.238 1 80.81 106 THR A N 1
ATOM 820 C CA . THR A 1 106 ? -21.891 9.672 2.287 1 80.81 106 THR A CA 1
ATOM 821 C C . THR A 1 106 ? -20.656 9.922 1.436 1 80.81 106 THR A C 1
ATOM 823 O O . THR A 1 106 ? -20.609 9.539 0.264 1 80.81 106 THR A O 1
ATOM 826 N N . PRO A 1 107 ? -19.609 10.516 1.924 1 87.62 107 PRO A N 1
ATOM 827 C CA . PRO A 1 107 ? -18.406 10.867 1.154 1 87.62 107 PRO A CA 1
ATOM 828 C C . PRO A 1 107 ? -17.703 9.641 0.57 1 87.62 107 PRO A C 1
ATOM 830 O O . PRO A 1 107 ? -17.75 8.555 1.156 1 87.62 107 PRO A O 1
ATOM 833 N N . PHE A 1 108 ? -17.156 9.828 -0.723 1 93.38 108 PHE A N 1
ATOM 834 C CA . PHE A 1 108 ? -16.328 8.797 -1.337 1 93.38 108 PHE A CA 1
ATOM 835 C C . PHE A 1 108 ? -15.141 8.453 -0.445 1 93.38 108 PHE A C 1
ATOM 837 O O . PHE A 1 108 ? -14.602 9.328 0.239 1 93.38 108 PHE A O 1
ATOM 844 N N . PRO A 1 109 ? -14.688 7.238 -0.474 1 93.31 109 PRO A N 1
ATOM 845 C CA . PRO A 1 109 ? -13.578 6.824 0.389 1 93.31 109 PRO A CA 1
ATOM 846 C C . PRO A 1 109 ? -12.312 7.641 0.152 1 93.31 109 PRO A C 1
ATOM 848 O O . PRO A 1 109 ? -12.031 8.039 -0.983 1 93.31 109 PRO A O 1
ATOM 851 N N . ILE A 1 110 ? -11.57 7.879 1.18 1 91.56 110 ILE A N 1
ATOM 852 C CA . ILE A 1 110 ? -10.273 8.531 1.064 1 91.56 110 ILE A CA 1
ATOM 853 C C . ILE A 1 110 ? -9.273 7.582 0.415 1 91.56 110 ILE A C 1
ATOM 855 O O . ILE A 1 110 ? -9.289 6.375 0.684 1 91.56 110 ILE A O 1
ATOM 859 N N . PRO A 1 111 ? -8.43 8.133 -0.429 1 96.19 111 PRO A N 1
ATOM 860 C CA . PRO A 1 111 ? -7.426 7.254 -1.037 1 96.19 111 PRO A CA 1
ATOM 861 C C . PRO A 1 111 ? -6.484 6.629 -0.008 1 96.19 111 PRO A C 1
ATOM 863 O O . PRO A 1 111 ? -6.242 7.219 1.048 1 96.19 111 PRO A O 1
ATOM 866 N N . TYR A 1 112 ? -6.031 5.434 -0.317 1 96.88 112 TYR A N 1
ATOM 867 C CA . TYR A 1 112 ? -4.988 4.785 0.468 1 96.88 112 TYR A CA 1
ATOM 868 C C . TYR A 1 112 ? -3.662 5.523 0.331 1 96.88 112 TYR A C 1
ATOM 870 O O . TYR A 1 112 ? -2.924 5.672 1.308 1 96.88 112 TYR A O 1
ATOM 878 N N . ASN A 1 113 ? -3.383 5.953 -0.833 1 98.19 113 ASN A N 1
ATOM 879 C CA . ASN A 1 113 ? -2.146 6.629 -1.206 1 98.19 113 ASN A CA 1
ATOM 880 C C . ASN A 1 113 ? -2.359 7.582 -2.379 1 98.19 113 ASN A C 1
ATOM 882 O O . ASN A 1 113 ? -3.229 7.352 -3.221 1 98.19 113 ASN A O 1
ATOM 886 N N . SER A 1 114 ? -1.539 8.602 -2.465 1 97.31 114 SER A N 1
ATOM 887 C CA . SER A 1 114 ? -1.729 9.656 -3.459 1 97.31 114 SER A CA 1
ATOM 888 C C . SER A 1 114 ? -0.958 9.352 -4.738 1 97.31 114 SER A C 1
ATOM 890 O O . SER A 1 114 ? -1.006 10.125 -5.695 1 97.31 114 SER A O 1
ATOM 892 N N . VAL A 1 115 ? -0.297 8.227 -4.777 1 97.31 115 VAL A N 1
ATOM 893 C CA . VAL A 1 115 ? 0.489 7.875 -5.957 1 97.31 115 VAL A CA 1
ATOM 894 C C . VAL A 1 115 ? -0.431 7.734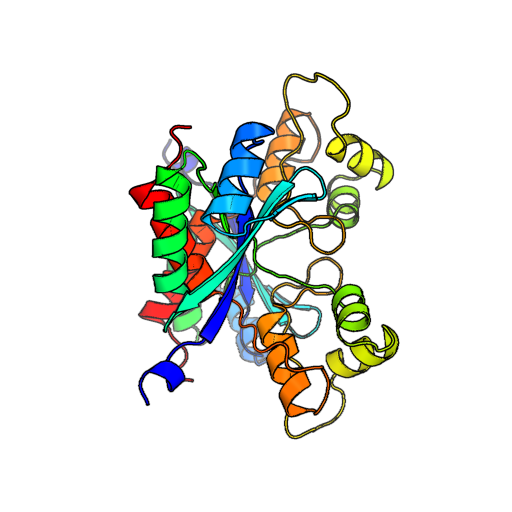 -7.168 1 97.31 115 VAL A C 1
ATOM 896 O O . VAL A 1 115 ? -1.602 7.371 -7.027 1 97.31 115 VAL A O 1
ATOM 899 N N . ALA A 1 116 ? 0.095 8.039 -8.375 1 94.38 116 ALA A N 1
ATOM 900 C CA . ALA A 1 116 ? -0.565 7.809 -9.664 1 94.38 116 ALA A CA 1
ATOM 901 C C . ALA A 1 116 ? -1.96 8.422 -9.68 1 94.38 116 ALA A C 1
ATOM 903 O O . ALA A 1 116 ? -2.904 7.828 -10.203 1 94.38 116 ALA A O 1
ATOM 904 N N . GLY A 1 117 ? -2.141 9.555 -9.008 1 93.06 117 GLY A N 1
ATOM 905 C CA . GLY A 1 117 ? -3.412 10.266 -8.992 1 93.06 117 GLY A CA 1
ATOM 906 C C . GLY A 1 117 ? -4.363 9.75 -7.926 1 93.06 117 GLY A C 1
ATOM 907 O O . GLY A 1 117 ? -5.52 10.18 -7.859 1 93.06 117 GLY A O 1
ATOM 908 N N . GLY A 1 118 ? -3.91 8.867 -7.141 1 96.75 118 GLY A N 1
ATOM 909 C CA . GLY A 1 118 ? -4.703 8.273 -6.074 1 96.75 118 GLY A CA 1
ATOM 910 C C . GLY A 1 118 ? -5.02 6.809 -6.312 1 96.75 118 GLY A C 1
ATOM 911 O O . GLY A 1 118 ? -5.309 6.402 -7.438 1 96.75 118 GLY A O 1
ATOM 912 N N . ILE A 1 119 ? -4.875 6.012 -5.266 1 98 119 ILE A N 1
ATOM 913 C CA . ILE A 1 119 ? -5.289 4.613 -5.309 1 98 119 ILE A CA 1
ATOM 914 C C . ILE A 1 119 ? -6.113 4.285 -4.066 1 98 119 ILE A C 1
ATOM 916 O O . ILE A 1 119 ? -5.895 4.855 -2.994 1 98 119 ILE A O 1
ATOM 920 N N . TRP A 1 120 ? -7.098 3.385 -4.195 1 97.69 120 TRP A N 1
ATOM 921 C CA . TRP A 1 120 ? -8.062 3.037 -3.158 1 97.69 120 TRP A CA 1
ATOM 922 C C . TRP A 1 120 ? -8.102 1.53 -2.932 1 97.69 120 TRP A C 1
ATOM 924 O O . TRP A 1 120 ? -7.805 0.751 -3.842 1 97.69 120 TRP A O 1
ATOM 934 N N . PHE A 1 121 ? -8.422 1.166 -1.739 1 97.5 121 PHE A N 1
ATOM 935 C CA . PHE A 1 121 ? -8.805 -0.226 -1.538 1 97.5 121 PHE A CA 1
ATOM 936 C C . PHE A 1 121 ? -10.141 -0.524 -2.217 1 97.5 121 PHE A C 1
ATOM 938 O O . PHE A 1 121 ? -11.141 0.133 -1.939 1 97.5 121 PHE A O 1
ATOM 945 N N . TRP A 1 122 ? -10.156 -1.481 -3.033 1 96.75 122 TRP A N 1
ATOM 946 C CA . TRP A 1 122 ? -11.391 -1.834 -3.725 1 96.75 122 TRP A CA 1
ATOM 947 C C . TRP A 1 122 ? -12.508 -2.137 -2.729 1 96.75 122 TRP A C 1
ATOM 949 O O . TRP A 1 122 ? -13.656 -1.753 -2.941 1 96.75 122 TRP A O 1
ATOM 959 N N . GLY A 1 123 ? -12.148 -2.867 -1.659 1 94.81 123 GLY A N 1
ATOM 960 C CA . GLY A 1 123 ? -13.156 -3.186 -0.657 1 94.81 123 GLY A CA 1
ATOM 961 C C . GLY A 1 123 ? -13.891 -1.964 -0.14 1 94.81 123 GLY A C 1
ATOM 962 O O . GLY A 1 123 ? -15.109 -1.996 0.039 1 94.81 123 GLY A O 1
ATOM 963 N N . ASP A 1 124 ? -13.164 -0.877 0.115 1 94.31 124 ASP A N 1
ATOM 964 C CA . ASP A 1 124 ? -13.773 0.367 0.584 1 94.31 124 ASP A CA 1
ATOM 965 C C . ASP A 1 124 ? -14.672 0.979 -0.488 1 94.31 124 ASP A C 1
ATOM 967 O O . ASP A 1 124 ? -15.766 1.456 -0.188 1 94.31 124 ASP A O 1
ATOM 971 N N . VAL A 1 125 ? -14.188 0.973 -1.702 1 95.06 125 VAL A N 1
ATOM 972 C CA . VAL A 1 125 ? -14.938 1.538 -2.816 1 95.06 125 VAL A CA 1
ATOM 973 C C . VAL A 1 125 ? -16.219 0.737 -3.033 1 95.06 125 VAL A C 1
ATOM 975 O O . VAL A 1 125 ? -17.297 1.312 -3.223 1 95.06 125 VAL A O 1
ATOM 978 N N . LEU A 1 126 ? -16.078 -0.564 -3.008 1 94.19 126 LEU A N 1
ATOM 979 C CA . LEU A 1 126 ? -17.219 -1.441 -3.217 1 94.19 126 LEU A CA 1
ATOM 980 C C . LEU A 1 126 ? -18.297 -1.197 -2.156 1 94.19 126 LEU A C 1
ATOM 982 O O . LEU A 1 126 ? -19.484 -1.138 -2.473 1 94.19 126 LEU A O 1
ATOM 986 N N . ALA A 1 127 ? -17.859 -1.109 -0.875 1 91.25 127 ALA A N 1
ATOM 987 C CA . ALA A 1 127 ? -18.797 -0.813 0.202 1 91.25 127 ALA A CA 1
ATOM 988 C C . ALA A 1 127 ? -19.547 0.496 -0.06 1 91.25 127 ALA A C 1
ATOM 990 O O . ALA A 1 127 ? -20.75 0.594 0.179 1 91.25 127 ALA A O 1
ATOM 991 N N . TRP A 1 128 ? -18.828 1.491 -0.448 1 92.56 128 TRP A N 1
ATOM 992 C CA . TRP A 1 128 ? -19.438 2.779 -0.781 1 92.56 128 TRP A CA 1
ATOM 993 C C . TRP A 1 128 ? -20.422 2.641 -1.937 1 92.56 128 TRP A C 1
ATOM 995 O O . TRP A 1 128 ? -21.531 3.184 -1.887 1 92.56 128 TRP A O 1
ATOM 1005 N N . LEU A 1 129 ? -20.016 1.913 -3.006 1 91.94 129 LEU A N 1
ATOM 1006 C CA . LEU A 1 129 ? -20.875 1.707 -4.172 1 91.94 129 LEU A CA 1
ATOM 1007 C C . LEU A 1 129 ? -22.188 1.039 -3.773 1 91.94 129 LEU A C 1
ATOM 1009 O O . LEU A 1 129 ? -23.25 1.415 -4.266 1 91.94 129 LEU A O 1
ATOM 1013 N N . ARG A 1 130 ? -22.031 0.107 -2.926 1 88.81 130 ARG A N 1
ATOM 1014 C CA . ARG A 1 130 ? -23.219 -0.602 -2.467 1 88.81 130 ARG A CA 1
ATOM 1015 C C . ARG A 1 130 ? -24.188 0.349 -1.771 1 88.81 130 ARG A C 1
ATOM 1017 O O . ARG A 1 130 ? -25.406 0.259 -1.966 1 88.81 130 ARG A O 1
ATOM 1024 N N . ARG A 1 131 ? -23.672 1.204 -0.987 1 86.81 131 ARG A N 1
ATOM 1025 C CA . ARG A 1 131 ? -24.5 2.166 -0.266 1 86.81 131 ARG A CA 1
ATOM 1026 C C . ARG A 1 131 ? -25.172 3.143 -1.229 1 86.81 131 ARG A C 1
ATOM 1028 O O . ARG A 1 131 ? -26.25 3.662 -0.942 1 86.81 131 ARG A O 1
ATOM 1035 N N . GLN A 1 132 ? -24.547 3.404 -2.363 1 85.06 132 GLN A N 1
ATOM 1036 C CA . GLN A 1 132 ? -25.078 4.32 -3.361 1 8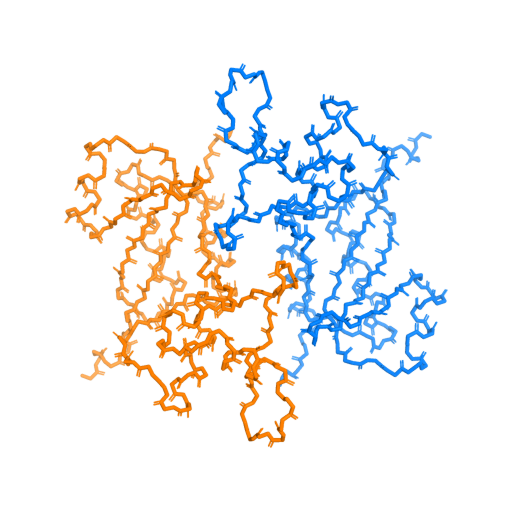5.06 132 GLN A CA 1
ATOM 1037 C C . GLN A 1 132 ? -26.047 3.604 -4.305 1 85.06 132 GLN A C 1
ATOM 1039 O O . GLN A 1 132 ? -26.672 4.234 -5.16 1 85.06 132 GLN A O 1
ATOM 1044 N N . GLY A 1 133 ? -26.062 2.324 -4.18 1 82.44 133 GLY A N 1
ATOM 1045 C CA . GLY A 1 133 ? -26.969 1.569 -5.027 1 82.44 133 GLY A CA 1
ATOM 1046 C C . GLY A 1 133 ? -26.328 1.08 -6.309 1 82.44 133 GLY A C 1
ATOM 1047 O O . GLY A 1 133 ? -27.016 0.672 -7.242 1 82.44 133 GLY A O 1
ATOM 1048 N N . TYR A 1 134 ? -24.953 1.355 -6.289 1 77.06 134 TYR A N 1
ATOM 1049 C CA . TYR A 1 134 ? -24.234 0.855 -7.453 1 77.06 134 TYR A CA 1
ATOM 1050 C C . TYR A 1 134 ? -23.812 -0.595 -7.25 1 77.06 134 TYR A C 1
ATOM 1052 O O . TYR A 1 134 ? -23.578 -1.029 -6.121 1 77.06 134 TYR A O 1
ATOM 1060 N N . GLY A 1 135 ? -23.547 -1.351 -8.312 1 65.31 135 GLY A N 1
ATOM 1061 C CA . GLY A 1 135 ? -22.781 -2.582 -8.359 1 65.31 135 GLY A CA 1
ATOM 1062 C C . GLY A 1 135 ? -23.609 -3.818 -8.078 1 65.31 135 GLY A C 1
ATOM 1063 O O . GLY A 1 135 ? -24.703 -3.723 -7.504 1 65.31 135 GLY A O 1
ATOM 1064 N N . GLN A 1 136 ? -23.312 -4.852 -8.828 1 65.44 136 GLN A N 1
ATOM 1065 C CA . GLN A 1 136 ? -23.812 -6.188 -8.523 1 65.44 136 GLN A CA 1
ATOM 1066 C C . GLN A 1 136 ? -23.125 -6.773 -7.297 1 65.44 136 GLN A C 1
ATOM 1068 O O . GLN A 1 136 ? -21.906 -6.68 -7.16 1 65.44 136 GLN A O 1
ATOM 1073 N N . ASP A 1 137 ? -23.875 -6.816 -6.18 1 69.88 137 ASP A N 1
ATOM 1074 C CA . ASP A 1 137 ? -23.312 -7.438 -4.988 1 69.88 137 ASP A CA 1
ATOM 1075 C C . ASP A 1 137 ? -22.844 -8.859 -5.281 1 69.88 137 ASP A C 1
ATOM 1077 O O . ASP A 1 137 ? -23.672 -9.75 -5.527 1 69.88 137 ASP A O 1
ATOM 1081 N N . THR A 1 138 ? -21.578 -9.078 -5.645 1 77.06 138 THR A N 1
ATOM 1082 C CA . THR A 1 138 ? -21 -10.398 -5.863 1 77.06 138 THR A CA 1
ATOM 1083 C C . THR A 1 138 ? -20.938 -11.188 -4.559 1 77.06 138 THR A C 1
ATOM 1085 O O . THR A 1 138 ? -20.734 -12.406 -4.57 1 77.06 138 THR A O 1
ATOM 1088 N N . GLY A 1 139 ? -21.219 -10.539 -3.465 1 85.25 139 GLY A N 1
ATOM 1089 C CA . GLY A 1 139 ? -21.125 -11.188 -2.168 1 85.25 139 GLY A CA 1
ATOM 1090 C C . GLY A 1 139 ? -19.688 -11.336 -1.68 1 85.25 139 GLY A C 1
ATOM 1091 O O . GLY A 1 139 ? -19.453 -11.852 -0.588 1 85.25 139 GLY A O 1
ATOM 1092 N N . LEU A 1 140 ? -18.75 -10.906 -2.514 1 92.19 140 LEU A N 1
ATOM 1093 C CA . LEU A 1 140 ? -17.344 -11.047 -2.152 1 92.19 140 LEU A CA 1
ATOM 1094 C C . LEU A 1 140 ? -16.891 -9.906 -1.24 1 92.19 140 LEU A C 1
ATOM 1096 O O . LEU A 1 140 ? -17.297 -8.758 -1.434 1 92.19 140 LEU A O 1
ATOM 1100 N N . ARG A 1 141 ? -16.125 -10.312 -0.272 1 94.62 141 ARG A N 1
ATOM 1101 C CA . ARG A 1 141 ? -15.484 -9.352 0.618 1 94.62 141 ARG A CA 1
ATOM 1102 C C . ARG A 1 141 ? -13.969 -9.367 0.436 1 94.62 141 ARG A C 1
ATOM 1104 O O . ARG A 1 141 ? -13.414 -10.336 -0.086 1 94.62 141 ARG A O 1
ATOM 1111 N N . TYR A 1 142 ? -13.367 -8.328 0.877 1 96.94 142 TYR A N 1
ATOM 1112 C CA . TYR A 1 142 ? -11.93 -8.141 0.722 1 96.94 142 TYR A CA 1
ATOM 1113 C C . TYR A 1 142 ? -11.289 -7.727 2.041 1 96.94 142 TYR A C 1
ATOM 1115 O O . TYR A 1 142 ? -11.891 -7 2.834 1 96.94 142 TYR A O 1
ATOM 1123 N N . PRO A 1 143 ? -9.992 -8.188 2.234 1 97.5 143 PRO A N 1
ATOM 1124 C CA . PRO A 1 143 ? -9.336 -7.809 3.484 1 97.5 143 PRO A CA 1
ATOM 1125 C C . PRO A 1 143 ? -9.133 -6.297 3.605 1 97.5 143 PRO A C 1
ATOM 1127 O O . PRO A 1 143 ? -8.836 -5.629 2.611 1 97.5 143 PRO A O 1
ATOM 1130 N N . THR A 1 144 ? -9.297 -5.809 4.875 1 95.38 144 THR A N 1
ATOM 1131 C CA . THR A 1 144 ? -8.938 -4.434 5.199 1 95.38 144 THR A CA 1
ATOM 1132 C C . THR A 1 144 ? -7.422 -4.293 5.355 1 95.38 144 THR A C 1
ATOM 1134 O O . THR A 1 144 ? -6.699 -5.289 5.355 1 95.38 144 THR A O 1
ATOM 1137 N N . LEU A 1 145 ? -6.965 -3.049 5.461 1 94.25 145 LEU A N 1
ATOM 1138 C CA . LEU A 1 145 ? -5.543 -2.803 5.676 1 94.25 145 LEU A CA 1
ATOM 1139 C C . LEU A 1 145 ? -5.039 -3.559 6.898 1 94.25 145 LEU A C 1
ATOM 1141 O O . LEU A 1 145 ? -4.008 -4.234 6.836 1 94.25 145 LEU A O 1
ATOM 1145 N N . ASP A 1 146 ? -5.766 -3.449 8.008 1 93.69 146 ASP A N 1
ATOM 1146 C CA . ASP A 1 146 ? -5.375 -4.129 9.234 1 93.69 146 ASP A CA 1
ATOM 1147 C C . ASP A 1 146 ? -5.328 -5.645 9.039 1 93.69 146 ASP A C 1
ATOM 1149 O O . ASP A 1 146 ? -4.453 -6.32 9.578 1 93.69 146 ASP A O 1
ATOM 1153 N N . GLU A 1 147 ? -6.25 -6.141 8.297 1 97.12 147 GLU A N 1
ATOM 1154 C CA . GLU A 1 147 ? -6.285 -7.582 8.047 1 97.12 147 GLU A CA 1
ATOM 1155 C C . GLU A 1 147 ? -5.129 -8.016 7.156 1 97.12 147 GLU A C 1
ATOM 1157 O O . GLU A 1 147 ? -4.531 -9.07 7.375 1 97.12 147 GLU A O 1
ATOM 1162 N N . HIS A 1 148 ? -4.789 -7.246 6.152 1 97.62 148 HIS A N 1
ATOM 1163 C CA . HIS A 1 148 ? -3.604 -7.531 5.348 1 97.62 148 HIS A CA 1
ATOM 1164 C C . HIS A 1 148 ? -2.352 -7.602 6.219 1 97.62 148 HIS A C 1
ATOM 1166 O O . HIS A 1 148 ? -1.519 -8.492 6.043 1 97.62 148 HIS A O 1
ATOM 1172 N N . ILE A 1 149 ? -2.236 -6.672 7.129 1 95.19 149 ILE A N 1
ATOM 1173 C CA . ILE A 1 149 ? -1.08 -6.617 8.016 1 95.19 149 ILE A CA 1
ATOM 1174 C C . ILE A 1 149 ? -1.021 -7.883 8.867 1 95.19 149 ILE A C 1
ATOM 1176 O O . ILE A 1 149 ? 0.046 -8.477 9.031 1 95.19 149 ILE A O 1
ATOM 1180 N N . ARG A 1 150 ? -2.139 -8.25 9.391 1 96.06 150 ARG A N 1
ATOM 1181 C CA . ARG A 1 150 ? -2.197 -9.453 10.219 1 96.06 150 ARG A CA 1
ATOM 1182 C C . ARG A 1 150 ? -1.818 -10.695 9.422 1 96.06 150 ARG A C 1
ATOM 1184 O O . ARG A 1 150 ? -1.101 -11.562 9.922 1 96.06 150 ARG A O 1
ATOM 1191 N N . ILE A 1 151 ? -2.324 -10.82 8.211 1 97.94 151 ILE A N 1
ATOM 1192 C CA . ILE A 1 151 ? -2.037 -11.961 7.352 1 97.94 151 ILE A CA 1
ATOM 1193 C C . ILE A 1 151 ? -0.544 -12 7.027 1 97.94 151 ILE A C 1
ATOM 1195 O O . ILE A 1 151 ? 0.096 -13.047 7.145 1 97.94 151 ILE A O 1
ATOM 1199 N N . ASP A 1 152 ? -0.007 -10.898 6.688 1 97.06 152 ASP A N 1
ATOM 1200 C CA . ASP A 1 152 ? 1.396 -10.82 6.289 1 97.06 152 ASP A CA 1
ATOM 1201 C C . ASP A 1 152 ? 2.318 -11.102 7.473 1 97.06 152 ASP A C 1
ATOM 1203 O O . ASP A 1 152 ? 3.396 -11.672 7.305 1 97.06 152 ASP A O 1
ATOM 1207 N N . ARG A 1 153 ? 1.891 -10.648 8.609 1 94.56 153 ARG A N 1
ATOM 1208 C CA . ARG A 1 153 ? 2.65 -10.984 9.812 1 94.56 153 ARG A CA 1
ATOM 1209 C C . ARG A 1 153 ? 2.707 -12.492 10.023 1 94.56 153 ARG A C 1
ATOM 1211 O O . ARG A 1 153 ? 3.754 -13.039 10.375 1 94.56 153 ARG A O 1
ATOM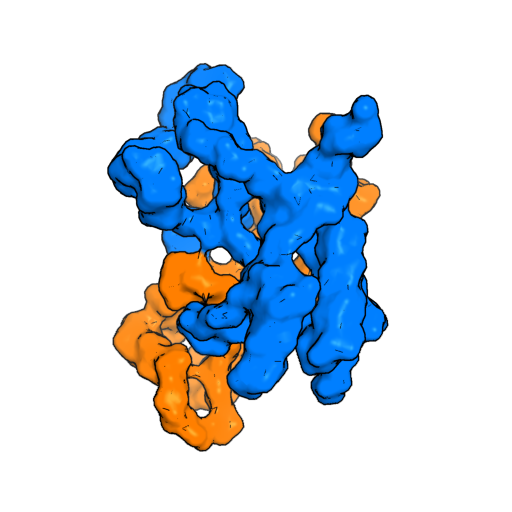 1218 N N . HIS A 1 154 ? 1.585 -13.125 9.859 1 96.69 154 HIS A N 1
ATOM 1219 C CA . HIS A 1 154 ? 1.551 -14.578 9.961 1 96.69 154 HIS A CA 1
ATOM 1220 C C . HIS A 1 154 ? 2.512 -15.227 8.969 1 96.69 154 HIS A C 1
ATOM 1222 O O . HIS A 1 154 ? 3.254 -16.141 9.32 1 96.69 154 HIS A O 1
ATOM 1228 N N . ILE A 1 155 ? 2.512 -14.75 7.738 1 96.81 155 ILE A N 1
ATOM 1229 C CA . ILE A 1 155 ? 3.391 -15.273 6.699 1 96.81 155 ILE A CA 1
ATOM 1230 C C . ILE A 1 155 ? 4.848 -15.094 7.113 1 96.81 155 ILE A C 1
ATOM 1232 O O . ILE A 1 155 ? 5.645 -16.031 7.027 1 96.81 155 ILE A O 1
ATOM 1236 N N . ALA A 1 156 ? 5.184 -13.906 7.59 1 93.44 156 ALA A N 1
ATOM 1237 C CA . ALA A 1 156 ? 6.562 -13.555 7.938 1 93.44 156 ALA A CA 1
ATOM 1238 C C . ALA A 1 156 ? 7.047 -14.375 9.133 1 93.44 156 ALA A C 1
ATOM 1240 O O . ALA A 1 156 ? 8.211 -14.781 9.18 1 93.44 156 ALA A O 1
ATOM 1241 N N . ILE A 1 157 ? 6.203 -14.594 10.039 1 92.25 157 ILE A N 1
ATOM 1242 C CA . ILE A 1 157 ? 6.598 -15.234 11.289 1 92.25 157 ILE A CA 1
ATOM 1243 C C . ILE A 1 157 ? 6.641 -16.75 11.102 1 92.25 157 ILE A C 1
ATOM 1245 O O . ILE A 1 157 ? 7.57 -17.406 11.57 1 92.25 157 ILE A O 1
ATOM 1249 N N . ASN A 1 158 ? 5.727 -17.281 10.391 1 89.5 158 ASN A N 1
ATOM 1250 C CA . ASN A 1 158 ? 5.551 -18.719 10.398 1 89.5 158 ASN A CA 1
ATOM 1251 C C . ASN A 1 158 ? 6.102 -19.359 9.125 1 89.5 158 ASN A C 1
ATOM 1253 O O . ASN A 1 158 ? 6.344 -20.562 9.078 1 89.5 158 ASN A O 1
ATOM 1257 N N . HIS A 1 159 ? 6.258 -18.484 8.125 1 80.62 159 HIS A N 1
ATOM 1258 C CA . HIS A 1 159 ? 6.598 -19.125 6.863 1 80.62 159 HIS A CA 1
ATOM 1259 C C . HIS A 1 159 ? 7.684 -18.344 6.121 1 80.62 159 HIS A C 1
ATOM 1261 O O . HIS A 1 159 ? 7.75 -18.391 4.891 1 80.62 159 HIS A O 1
ATOM 1267 N N . LYS A 1 160 ?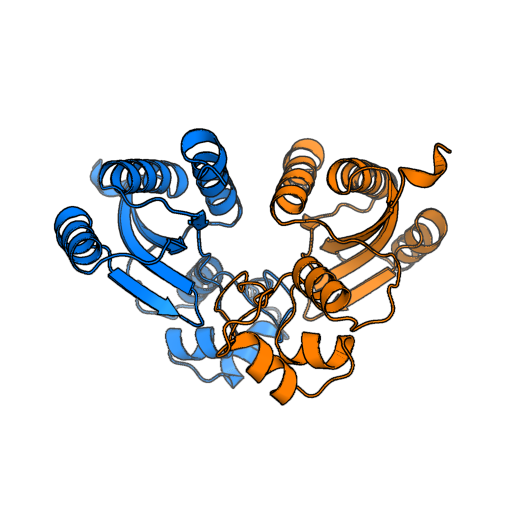 8.445 -17.5 6.883 1 66.06 160 LYS A N 1
ATOM 1268 C CA . LYS A 1 160 ? 9.484 -16.703 6.234 1 66.06 160 LYS A CA 1
ATOM 1269 C C . LYS A 1 160 ? 10.375 -17.578 5.355 1 66.06 160 LYS A C 1
ATOM 1271 O O . LYS A 1 160 ? 10.781 -18.672 5.77 1 66.06 160 LYS A O 1
ATOM 1276 N N . THR A 1 161 ? 10.188 -17.203 3.961 1 57.94 161 THR A N 1
ATOM 1277 C CA . THR A 1 161 ? 11.156 -17.875 3.117 1 57.94 161 THR A CA 1
ATOM 1278 C C . THR A 1 161 ? 12.578 -17.547 3.553 1 57.94 161 THR A C 1
ATOM 1280 O O . THR A 1 161 ? 12.867 -16.406 3.93 1 57.94 161 THR A O 1
ATOM 1283 N N . ALA A 1 162 ? 13.266 -18.578 3.918 1 45.09 162 ALA A N 1
ATOM 1284 C CA . ALA A 1 162 ? 14.703 -18.453 4.141 1 45.09 162 ALA A CA 1
ATOM 1285 C C . ALA A 1 162 ? 15.352 -17.609 3.041 1 45.09 162 ALA A C 1
ATOM 1287 O O . ALA A 1 162 ? 15.227 -17.922 1.855 1 45.09 162 ALA A O 1
ATOM 1288 N N . GLY A 1 163 ? 15.125 -16.203 3.014 1 35.47 163 GLY A N 1
ATOM 1289 C CA . GLY A 1 163 ? 16.203 -15.711 2.174 1 35.47 163 GLY A CA 1
ATOM 1290 C C . GLY A 1 163 ? 17.562 -16.219 2.588 1 35.47 163 GLY A C 1
ATOM 1291 O O . GLY A 1 163 ? 17.75 -16.656 3.725 1 35.47 163 GLY A O 1
ATOM 1292 N N . MET B 1 1 ? 32.75 9.258 15.773 1 36.28 1 MET B N 1
ATOM 1293 C CA . MET B 1 1 ? 32.625 7.805 15.633 1 36.28 1 MET B CA 1
ATOM 1294 C C . MET B 1 1 ? 31.172 7.359 15.664 1 36.28 1 MET B C 1
ATOM 1296 O O . MET B 1 1 ? 30.781 6.43 14.953 1 36.28 1 MET B O 1
ATOM 1300 N N . ALA B 1 2 ? 30.453 7.777 16.688 1 48.12 2 ALA B N 1
ATOM 1301 C CA . ALA B 1 2 ? 29.047 7.605 17.016 1 48.12 2 ALA B CA 1
ATOM 1302 C C . ALA B 1 2 ? 28.141 8.234 15.953 1 48.12 2 ALA B C 1
ATOM 1304 O O . ALA B 1 2 ? 26.969 7.906 15.859 1 48.12 2 ALA B O 1
ATOM 1305 N N . GLU B 1 3 ? 28.531 9.336 15.352 1 50.34 3 GLU B N 1
ATOM 1306 C CA . GLU B 1 3 ? 27.922 10.102 14.273 1 50.34 3 GLU B CA 1
ATOM 1307 C C . GLU B 1 3 ? 27.609 9.211 13.078 1 50.34 3 GLU B C 1
ATOM 1309 O O . GLU B 1 3 ? 26.688 9.492 12.312 1 50.34 3 GLU B O 1
ATOM 1314 N N . ASP B 1 4 ? 28.344 8.117 12.961 1 60.91 4 ASP B N 1
ATOM 1315 C CA . ASP B 1 4 ? 28.391 7.203 11.82 1 60.91 4 ASP B CA 1
ATOM 1316 C C . ASP B 1 4 ? 27.188 6.254 11.844 1 60.91 4 ASP B C 1
ATOM 1318 O O . ASP B 1 4 ? 26.859 5.637 10.828 1 60.91 4 ASP B O 1
ATOM 1322 N N . LEU B 1 5 ? 26.406 6.316 12.984 1 80.75 5 LEU B N 1
ATOM 1323 C CA . LEU B 1 5 ? 25.391 5.289 13.148 1 80.75 5 LEU B CA 1
ATOM 1324 C C . LEU B 1 5 ? 24 5.852 12.852 1 80.75 5 LEU B C 1
ATOM 1326 O O . LEU B 1 5 ? 23.047 5.094 12.68 1 80.75 5 LEU B O 1
ATOM 1330 N N . TYR B 1 6 ? 24 7.211 12.672 1 92.12 6 TYR B N 1
ATOM 1331 C CA . TYR B 1 6 ? 22.719 7.848 12.445 1 92.12 6 TYR B CA 1
ATOM 1332 C C . TYR B 1 6 ? 22.5 8.125 10.961 1 92.12 6 TYR B C 1
ATOM 1334 O O . TYR B 1 6 ? 23.453 8.461 10.242 1 92.12 6 TYR B O 1
ATOM 1342 N N . HIS B 1 7 ? 21.312 7.941 10.555 1 95 7 HIS B N 1
ATOM 1343 C CA . HIS B 1 7 ? 20.859 8.258 9.203 1 95 7 HIS B CA 1
ATOM 1344 C C . HIS B 1 7 ? 19.734 9.273 9.219 1 95 7 HIS B C 1
ATOM 1346 O O . HIS B 1 7 ? 19.062 9.438 10.242 1 95 7 HIS B O 1
ATOM 1352 N N . ARG B 1 8 ? 19.641 9.984 8.102 1 96.06 8 ARG B N 1
ATOM 1353 C CA . ARG B 1 8 ? 18.516 10.898 7.945 1 96.06 8 ARG B CA 1
ATOM 1354 C C . ARG B 1 8 ? 17.344 10.211 7.25 1 96.06 8 ARG B C 1
ATOM 1356 O O . ARG B 1 8 ? 17.484 9.727 6.125 1 96.06 8 ARG B O 1
ATOM 1363 N N . TYR B 1 9 ? 16.203 10.164 7.941 1 97.5 9 TYR B N 1
ATOM 1364 C CA . TYR B 1 9 ? 15.008 9.516 7.414 1 97.5 9 TYR B CA 1
ATOM 1365 C C . TYR B 1 9 ? 13.938 10.547 7.07 1 97.5 9 TYR B C 1
ATOM 1367 O O . TYR B 1 9 ? 13.742 11.516 7.809 1 97.5 9 TYR B O 1
ATOM 1375 N N . GLU B 1 10 ? 13.281 10.359 6 1 98 10 GLU B N 1
ATOM 1376 C CA . GLU B 1 10 ? 12.086 11.133 5.691 1 98 10 GLU B CA 1
ATOM 1377 C C . GLU B 1 10 ? 10.82 10.328 5.984 1 98 10 GLU B C 1
ATOM 1379 O O . GLU B 1 10 ? 10.703 9.172 5.57 1 98 10 GLU B O 1
ATOM 1384 N N . PHE B 1 11 ? 9.953 10.914 6.688 1 98.56 11 PHE B N 1
ATOM 1385 C CA . PHE B 1 11 ? 8.664 10.328 7.016 1 98.56 11 PHE B CA 1
ATOM 1386 C C . PHE B 1 11 ? 7.52 11.188 6.484 1 98.56 11 PHE B C 1
ATOM 1388 O O . PHE B 1 11 ? 7.594 12.414 6.523 1 98.56 11 PHE B O 1
ATOM 1395 N N . THR B 1 12 ? 6.551 10.57 5.984 1 98.81 12 THR B N 1
ATOM 1396 C CA . THR B 1 12 ? 5.297 11.234 5.645 1 98.81 12 THR B CA 1
ATOM 1397 C C . THR B 1 12 ? 4.121 10.555 6.344 1 98.81 12 THR B C 1
ATOM 1399 O O . THR B 1 12 ? 4.004 9.328 6.32 1 98.81 12 THR B O 1
ATOM 1402 N N . PHE B 1 13 ? 3.314 11.336 6.992 1 98.69 13 PHE B N 1
ATOM 1403 C CA . PHE B 1 13 ? 2.143 10.852 7.711 1 98.69 13 PHE B CA 1
ATOM 1404 C C . PHE B 1 13 ? 0.868 11.461 7.145 1 98.69 13 PHE B C 1
ATOM 1406 O O . PHE B 1 13 ? 0.877 12.602 6.676 1 98.69 13 PHE B O 1
ATOM 1413 N N . ILE B 1 14 ? -0.157 10.703 7.156 1 98.12 14 ILE B N 1
ATOM 1414 C CA . ILE B 1 14 ? -1.49 11.258 6.938 1 98.12 14 ILE B CA 1
ATOM 1415 C C . ILE B 1 14 ? -2.043 11.805 8.25 1 98.12 14 ILE B C 1
ATOM 1417 O O . ILE B 1 14 ? -2.1 11.094 9.25 1 98.12 14 ILE B O 1
ATOM 1421 N N . VAL B 1 15 ? -2.414 13.07 8.242 1 97.81 15 VAL B N 1
ATOM 1422 C CA . VAL B 1 15 ? -2.924 13.719 9.445 1 97.81 15 VAL B CA 1
ATOM 1423 C C . VAL B 1 15 ? -4.273 14.367 9.141 1 97.81 15 VAL B C 1
ATOM 1425 O O . VAL B 1 15 ? -4.691 14.445 7.988 1 97.81 15 VAL B O 1
ATOM 1428 N N . GLN B 1 16 ? -4.941 14.719 10.242 1 94.75 16 GLN B N 1
ATOM 1429 C CA . GLN B 1 16 ? -6.148 15.516 10.07 1 94.75 16 GLN B CA 1
ATOM 1430 C C . GLN B 1 16 ? -5.816 16.906 9.555 1 94.75 16 GLN B C 1
ATOM 1432 O O . GLN B 1 16 ? -4.652 17.312 9.547 1 94.75 16 GLN B O 1
ATOM 1437 N N . MET B 1 17 ? -6.887 17.547 9.094 1 94.75 17 MET B N 1
ATOM 1438 C CA . MET B 1 17 ? -6.684 18.938 8.711 1 94.75 17 MET B CA 1
ATOM 1439 C C . MET B 1 17 ? -6.16 19.75 9.891 1 94.75 17 MET B C 1
ATOM 1441 O O . MET B 1 17 ? -6.699 19.688 10.992 1 94.75 17 MET B O 1
ATOM 1445 N N . LEU B 1 18 ? -5.172 20.516 9.656 1 96.56 18 LEU B N 1
ATOM 1446 C CA . LEU B 1 18 ? -4.555 21.312 10.711 1 96.56 18 LEU B CA 1
ATOM 1447 C C . LEU B 1 18 ? -4.891 22.797 10.547 1 96.56 18 LEU B C 1
ATOM 1449 O O . LEU B 1 18 ? -5.078 23.266 9.43 1 96.56 18 LEU B O 1
ATOM 1453 N N . THR B 1 19 ? -4.953 23.453 11.695 1 96.19 19 THR B N 1
ATOM 1454 C CA . THR B 1 19 ? -5.043 24.906 11.648 1 96.19 19 THR B CA 1
ATOM 1455 C C . THR B 1 19 ? -3.711 25.516 11.227 1 96.19 19 THR B C 1
ATOM 1457 O O . THR B 1 19 ? -2.674 24.859 11.266 1 96.19 19 THR B O 1
ATOM 1460 N N . VAL B 1 20 ? -3.816 26.75 10.828 1 96.44 20 VAL B N 1
ATOM 1461 C CA . VAL B 1 20 ? -2.607 27.469 10.453 1 96.44 20 VAL B CA 1
ATOM 1462 C C . VAL B 1 20 ? -1.633 27.5 11.625 1 96.44 20 VAL B C 1
ATOM 1464 O O . VAL B 1 20 ? -0.427 27.312 11.445 1 96.44 20 VAL B O 1
ATOM 1467 N N . SER B 1 21 ? -2.131 27.719 12.797 1 96 21 SER B N 1
ATOM 1468 C CA . SER B 1 21 ? -1.303 27.766 13.992 1 96 21 SER B CA 1
ATOM 1469 C C . SER B 1 21 ? -0.624 26.422 14.25 1 96 21 SER B C 1
ATOM 1471 O O . SER B 1 21 ? 0.547 26.375 14.633 1 96 21 SER B O 1
ATOM 1473 N N . GLN B 1 22 ? -1.324 25.312 14.086 1 96.25 22 GLN B N 1
ATOM 1474 C CA . GLN B 1 22 ? -0.761 23.984 14.25 1 96.25 22 GLN B CA 1
ATOM 1475 C C . GLN B 1 22 ? 0.347 23.719 13.234 1 96.25 22 GLN B C 1
ATOM 1477 O O . GLN B 1 22 ? 1.396 23.172 13.578 1 96.25 22 GLN B O 1
ATOM 1482 N N . GLU B 1 23 ? 0.11 24.078 11.992 1 97.38 23 GLU B N 1
ATOM 1483 C CA . GLU B 1 23 ? 1.112 23.906 10.945 1 97.38 23 GLU B CA 1
ATOM 1484 C C . GLU B 1 23 ? 2.395 24.656 11.273 1 97.38 23 GLU B C 1
ATOM 1486 O O . GLU B 1 23 ? 3.496 24.141 11.102 1 97.38 23 GLU B O 1
ATOM 1491 N N . GLN B 1 24 ? 2.193 25.906 11.688 1 96.94 24 GLN B N 1
ATOM 1492 C CA . GLN B 1 24 ? 3.338 26.734 12.047 1 96.94 24 GLN B CA 1
ATOM 1493 C C . GLN B 1 24 ? 4.117 26.125 13.211 1 96.94 24 GLN B C 1
ATOM 1495 O O . GLN B 1 24 ? 5.352 26.125 13.195 1 96.94 24 GLN B O 1
ATOM 1500 N N . ALA B 1 25 ? 3.457 25.656 14.195 1 96.5 25 ALA B N 1
ATOM 1501 C CA . ALA B 1 25 ? 4.09 25.047 15.359 1 96.5 25 ALA B CA 1
ATOM 1502 C C . ALA B 1 25 ? 4.922 23.828 14.953 1 96.5 25 ALA B C 1
ATOM 1504 O O . ALA B 1 25 ? 6.055 23.672 15.422 1 96.5 25 ALA B O 1
ATOM 1505 N N . ILE B 1 26 ? 4.395 23 14.094 1 97.25 26 ILE B N 1
ATOM 1506 C CA . ILE B 1 26 ? 5.078 21.797 13.672 1 97.25 26 ILE B CA 1
ATOM 1507 C C . ILE B 1 26 ? 6.293 22.156 12.82 1 97.25 26 ILE B C 1
ATOM 1509 O O . ILE B 1 26 ? 7.352 21.531 12.945 1 97.25 26 ILE B O 1
ATOM 1513 N N . GLU B 1 27 ? 6.078 23.078 11.93 1 97.69 27 GLU B N 1
ATOM 1514 C CA . GLU B 1 27 ? 7.199 23.547 11.117 1 97.69 27 GLU B CA 1
ATOM 1515 C C . GLU B 1 27 ? 8.344 24.047 11.992 1 97.69 27 GLU B C 1
ATOM 1517 O O . GLU B 1 27 ? 9.508 23.703 11.758 1 97.69 27 GLU B O 1
ATOM 1522 N N . GLU B 1 28 ? 8.047 24.812 12.984 1 96.5 28 GLU B N 1
ATOM 1523 C CA . GLU B 1 28 ? 9.055 25.422 13.852 1 96.5 28 GLU B CA 1
ATOM 1524 C C . GLU B 1 28 ? 9.703 24.375 14.758 1 96.5 28 GLU B C 1
ATOM 1526 O O . GLU B 1 28 ? 10.914 24.422 14.984 1 96.5 28 GLU B O 1
ATOM 1531 N N . SER B 1 29 ? 8.945 23.484 15.25 1 95.69 29 SER B N 1
ATOM 1532 C CA . SER B 1 29 ? 9.445 22.578 16.281 1 95.69 29 SER B CA 1
ATOM 1533 C C . SER B 1 29 ? 10.078 21.344 15.664 1 95.69 29 SER B C 1
ATOM 1535 O O . SER B 1 29 ? 11.047 20.797 16.203 1 95.69 29 SER B O 1
ATOM 1537 N N . LEU B 1 30 ? 9.508 20.859 14.477 1 97.06 30 LEU B N 1
ATOM 1538 C CA . LEU B 1 30 ? 9.953 19.578 13.945 1 97.06 30 LEU B CA 1
ATOM 1539 C C . LEU B 1 30 ? 10.398 19.703 12.492 1 97.06 30 LEU B C 1
ATOM 1541 O O . LEU B 1 30 ? 10.867 18.734 11.898 1 97.06 30 LEU B O 1
ATOM 1545 N N . GLY B 1 31 ? 10.211 20.875 11.992 1 97.19 31 GLY B N 1
ATOM 1546 C CA . GLY B 1 31 ? 10.555 21.062 10.594 1 97.19 31 GLY B CA 1
ATOM 1547 C C . GLY B 1 31 ? 9.594 20.375 9.641 1 97.19 31 GLY B C 1
ATOM 1548 O O . GLY B 1 31 ? 9.961 20.031 8.523 1 97.19 31 GLY B O 1
ATOM 1549 N N . GLY B 1 32 ? 8.438 20.125 10.086 1 98.31 32 GLY B N 1
ATOM 1550 C CA . GLY B 1 32 ? 7.445 19.422 9.289 1 98.31 32 GLY B CA 1
ATOM 1551 C C . GLY B 1 32 ? 6.73 20.328 8.305 1 98.31 32 GLY B C 1
ATOM 1552 O O . GLY B 1 32 ? 6.488 21.5 8.594 1 98.31 32 GLY B O 1
ATOM 1553 N N . ARG B 1 33 ? 6.414 19.844 7.164 1 98.19 33 ARG B N 1
ATOM 1554 C CA . ARG B 1 33 ? 5.633 20.531 6.145 1 98.19 33 ARG B CA 1
ATOM 1555 C C . ARG B 1 33 ? 4.328 19.797 5.863 1 98.19 33 ARG B C 1
ATOM 1557 O O . ARG B 1 33 ? 4.312 18.562 5.758 1 98.19 33 ARG B O 1
ATOM 1564 N N . VAL B 1 34 ? 3.268 20.578 5.734 1 98 34 VAL B N 1
ATOM 1565 C CA . VAL B 1 34 ? 1.954 19.984 5.48 1 98 34 VAL B CA 1
ATOM 1566 C C . VAL B 1 34 ? 1.483 20.375 4.078 1 98 34 VAL B C 1
ATOM 1568 O O . VAL B 1 34 ? 1.649 21.516 3.654 1 98 34 VAL B O 1
ATOM 1571 N N . GLU B 1 35 ? 0.96 19.516 3.346 1 97.19 35 GLU B N 1
ATOM 1572 C CA . GLU B 1 35 ? 0.375 19.781 2.033 1 97.19 35 GLU B CA 1
ATOM 1573 C C . GLU B 1 35 ? -0.861 18.922 1.801 1 97.19 35 GLU B C 1
ATOM 1575 O O . GLU B 1 35 ? -0.964 17.812 2.34 1 97.19 35 GLU B O 1
ATOM 1580 N N . ASP B 1 36 ? -1.744 19.438 1.142 1 95 36 ASP B N 1
ATOM 1581 C CA . ASP B 1 36 ? -2.869 18.656 0.641 1 95 36 ASP B CA 1
ATOM 1582 C C . ASP B 1 36 ? -2.521 17.984 -0.686 1 95 36 ASP B C 1
ATOM 1584 O O . ASP B 1 36 ? -2.09 18.656 -1.63 1 95 36 ASP B O 1
ATOM 1588 N N . ARG B 1 37 ? -2.643 16.688 -0.73 1 94.19 37 ARG B N 1
ATOM 1589 C CA . ARG B 1 37 ? -2.469 15.945 -1.968 1 94.19 37 ARG B CA 1
ATOM 1590 C C . ARG B 1 37 ? -3.645 15 -2.207 1 94.19 37 ARG B C 1
ATOM 1592 O O . ARG B 1 37 ? -3.717 13.922 -1.609 1 94.19 37 ARG B O 1
ATOM 1599 N N . ARG B 1 38 ? -4.527 15.469 -3.109 1 88 38 ARG B N 1
ATOM 1600 C CA . ARG B 1 38 ? -5.684 14.656 -3.479 1 88 38 ARG B CA 1
ATOM 1601 C C . ARG B 1 38 ? -6.547 14.352 -2.262 1 88 38 ARG B C 1
ATOM 1603 O O . ARG B 1 38 ? -6.941 13.203 -2.045 1 88 38 ARG B O 1
ATOM 1610 N N . GLY B 1 39 ? -6.703 15.352 -1.421 1 86.56 39 GLY B N 1
ATOM 1611 C CA . GLY B 1 39 ? -7.602 15.234 -0.285 1 86.56 39 GLY B CA 1
ATOM 1612 C C . GLY B 1 39 ? -6.926 14.68 0.956 1 86.56 39 GLY B C 1
ATOM 1613 O O . GLY B 1 39 ? -7.527 14.633 2.029 1 86.56 39 GLY B O 1
ATOM 1614 N N . LEU B 1 40 ? -5.688 14.219 0.733 1 94.5 40 LEU B N 1
ATOM 1615 C CA . LEU B 1 40 ? -4.918 13.758 1.884 1 94.5 40 LEU B CA 1
ATOM 1616 C C . LEU B 1 40 ? -4.09 14.898 2.471 1 94.5 40 LEU B C 1
ATOM 1618 O O . LEU B 1 40 ? -3.418 15.625 1.737 1 94.5 40 LEU B O 1
ATOM 1622 N N . GLN B 1 41 ? -4.23 15.109 3.791 1 96.69 41 GLN B N 1
ATOM 1623 C CA . GLN B 1 41 ? -3.322 16.016 4.488 1 96.69 41 GLN B CA 1
ATOM 1624 C C . GLN B 1 41 ? -2.025 15.312 4.871 1 96.69 41 GLN B C 1
ATOM 1626 O O . GLN B 1 41 ? -2.01 14.477 5.777 1 96.69 41 GLN B O 1
ATOM 1631 N N . LEU B 1 42 ? -0.963 15.648 4.156 1 98.5 42 LEU B N 1
ATOM 1632 C CA . LEU B 1 42 ? 0.309 14.953 4.324 1 98.5 42 LEU B CA 1
ATOM 1633 C C . LEU B 1 42 ? 1.299 15.812 5.102 1 98.5 42 LEU B C 1
ATOM 1635 O O . LEU B 1 42 ? 1.562 16.953 4.723 1 98.5 42 LEU B O 1
ATOM 1639 N N . LEU B 1 43 ? 1.737 15.281 6.16 1 98.75 43 LEU B N 1
ATOM 1640 C CA . LEU B 1 43 ? 2.797 15.914 6.941 1 98.75 43 LEU B CA 1
ATOM 1641 C C . LEU B 1 43 ? 4.133 15.211 6.711 1 98.75 43 LEU B C 1
ATOM 1643 O O . LEU B 1 43 ? 4.289 14.039 7.066 1 98.75 43 LEU B O 1
ATOM 1647 N N . THR B 1 44 ? 5.07 15.898 6.16 1 98.75 44 THR B N 1
ATOM 1648 C CA . THR B 1 44 ? 6.383 15.336 5.852 1 98.75 44 THR B CA 1
ATOM 1649 C C . THR B 1 44 ? 7.469 16 6.691 1 98.75 44 THR B C 1
ATOM 1651 O O . THR B 1 44 ? 7.461 17.234 6.859 1 98.75 44 THR B O 1
ATOM 1654 N N . LEU B 1 45 ? 8.336 15.25 7.219 1 98.5 45 LEU B N 1
ATOM 1655 C CA . LEU B 1 45 ? 9.469 15.781 7.957 1 98.5 45 LEU B CA 1
ATOM 1656 C C . LEU B 1 45 ? 10.656 14.828 7.895 1 98.5 45 LEU B C 1
ATOM 1658 O O . LEU B 1 45 ? 10.516 13.68 7.461 1 98.5 45 LEU B O 1
ATOM 1662 N N . THR B 1 46 ? 11.789 15.32 8.227 1 97.81 46 THR B N 1
ATOM 1663 C CA . THR B 1 46 ? 13 14.516 8.328 1 97.81 46 THR B CA 1
ATOM 1664 C C . THR B 1 46 ? 13.484 14.445 9.773 1 97.81 46 THR B C 1
ATOM 1666 O O . THR B 1 46 ? 13.344 15.406 10.531 1 97.81 46 THR B O 1
ATOM 1669 N N . SER B 1 47 ? 13.992 13.375 10.148 1 97.69 47 SER B N 1
ATOM 1670 C CA . SER B 1 47 ? 14.555 13.172 11.477 1 97.69 47 SER B CA 1
ATOM 1671 C C . SER B 1 47 ? 15.75 12.219 11.43 1 97.69 47 SER B C 1
ATOM 1673 O O . SER B 1 47 ? 15.82 11.352 10.555 1 97.69 47 SER B O 1
ATOM 1675 N N . GLU B 1 48 ? 16.641 12.375 12.367 1 96.69 48 GLU B N 1
ATOM 1676 C CA . GLU B 1 48 ? 17.844 11.547 12.43 1 96.69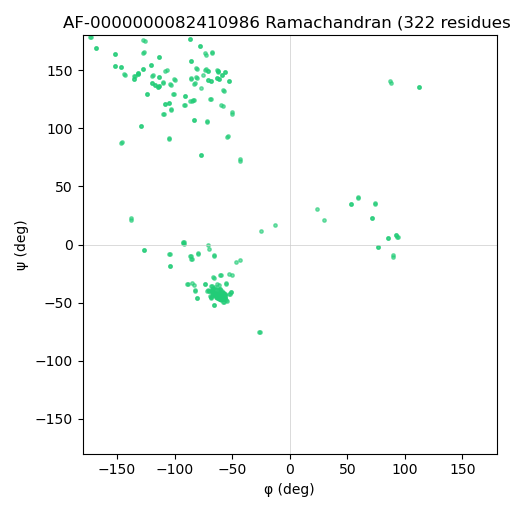 48 GLU B CA 1
ATOM 1677 C C . GLU B 1 48 ? 17.719 10.484 13.516 1 96.69 48 GLU B C 1
ATOM 1679 O O . GLU B 1 48 ? 17.203 10.75 14.602 1 96.69 48 GLU B O 1
ATOM 1684 N N . GLY B 1 49 ? 18.156 9.328 13.156 1 97.25 49 GLY B N 1
ATOM 1685 C CA . GLY B 1 49 ? 18.172 8.227 14.109 1 97.25 49 GLY B CA 1
ATOM 1686 C C . GLY B 1 49 ? 18.875 6.988 13.578 1 97.25 49 GLY B C 1
ATOM 1687 O O . GLY B 1 49 ? 19.359 6.984 12.445 1 97.25 49 GLY B O 1
ATOM 1688 N N . MET B 1 50 ? 18.938 5.992 14.383 1 96.56 50 MET B N 1
ATOM 1689 C CA . MET B 1 50 ? 19.672 4.785 14.016 1 96.56 50 MET B CA 1
ATOM 1690 C C . MET B 1 50 ? 18.797 3.85 13.188 1 96.56 50 MET B C 1
ATOM 1692 O O . MET B 1 50 ? 19.297 3.143 12.305 1 96.56 50 MET B O 1
ATOM 1696 N N . ARG B 1 51 ? 17.531 3.842 13.469 1 96.62 51 ARG B N 1
ATOM 1697 C CA . ARG B 1 51 ? 16.578 2.996 12.766 1 96.62 51 ARG B CA 1
ATOM 1698 C C . ARG B 1 51 ? 15.312 3.777 12.398 1 96.62 51 ARG B C 1
ATOM 1700 O O . ARG B 1 51 ? 14.844 4.605 13.188 1 96.62 51 ARG B O 1
ATOM 1707 N N . ALA B 1 52 ? 14.812 3.49 11.297 1 97.62 52 ALA B N 1
ATOM 1708 C CA . ALA B 1 52 ? 13.656 4.23 10.789 1 97.62 52 ALA B CA 1
ATOM 1709 C C . ALA B 1 52 ? 12.469 4.102 11.742 1 97.62 52 ALA B C 1
ATOM 1711 O O . ALA B 1 52 ? 11.859 5.105 12.125 1 97.62 52 ALA B O 1
ATOM 1712 N N . ALA B 1 53 ? 12.195 2.861 12.164 1 97.88 53 ALA B N 1
ATOM 1713 C CA . ALA B 1 53 ? 10.984 2.615 12.945 1 97.88 53 ALA B CA 1
ATOM 1714 C C . ALA B 1 53 ? 11.047 3.32 14.297 1 97.88 53 ALA B C 1
ATOM 1716 O O . ALA B 1 53 ? 10.109 4.023 14.68 1 97.88 53 ALA B O 1
ATOM 1717 N N . THR B 1 54 ? 12.102 3.125 15.039 1 98.06 54 THR B N 1
ATOM 1718 C CA . THR B 1 54 ? 12.219 3.73 16.359 1 98.06 54 THR B CA 1
ATOM 1719 C C . THR B 1 54 ? 12.281 5.25 16.25 1 98.06 54 THR B C 1
ATOM 1721 O O . THR B 1 54 ? 11.75 5.965 17.109 1 98.06 54 THR B O 1
ATOM 1724 N N . THR B 1 55 ? 12.977 5.746 15.219 1 98.38 55 THR B N 1
ATOM 1725 C CA . THR B 1 55 ? 13.023 7.184 14.961 1 98.38 55 THR B CA 1
ATOM 1726 C C . THR B 1 55 ? 11.617 7.727 14.711 1 98.38 55 THR B C 1
ATOM 1728 O O . THR B 1 55 ? 11.234 8.75 15.281 1 98.38 55 THR B O 1
ATOM 1731 N N . ALA B 1 56 ? 10.828 7.043 13.922 1 98.62 56 ALA B N 1
ATOM 1732 C CA . ALA B 1 56 ? 9.469 7.469 13.586 1 98.62 56 ALA B CA 1
ATOM 1733 C C . ALA B 1 56 ? 8.562 7.414 14.82 1 98.62 56 ALA B C 1
ATOM 1735 O O . ALA B 1 56 ? 7.68 8.258 14.984 1 98.62 56 ALA B O 1
ATOM 1736 N N . ILE B 1 57 ? 8.734 6.418 15.633 1 98.12 57 ILE B N 1
ATOM 1737 C CA . ILE B 1 57 ? 7.938 6.281 16.844 1 98.12 57 ILE B CA 1
ATOM 1738 C C . ILE B 1 57 ? 8.133 7.508 17.734 1 98.12 57 ILE B C 1
ATOM 1740 O O . ILE B 1 57 ? 7.168 8.062 18.266 1 98.12 57 ILE B O 1
ATOM 1744 N N . THR B 1 58 ? 9.383 7.941 17.859 1 97.94 58 THR B N 1
ATOM 1745 C CA . THR B 1 58 ? 9.688 9.156 18.609 1 97.94 58 THR B CA 1
ATOM 1746 C C . THR B 1 58 ? 9.008 10.367 17.969 1 97.94 58 THR B C 1
ATOM 1748 O O . THR B 1 58 ? 8.414 11.195 18.672 1 97.94 58 THR B O 1
ATOM 1751 N N . VAL B 1 59 ? 9.078 10.469 16.672 1 98.25 59 VAL B N 1
ATOM 1752 C CA . VAL B 1 59 ? 8.469 11.57 15.938 1 98.25 59 VAL B CA 1
ATOM 1753 C C . VAL B 1 59 ? 6.957 11.578 16.172 1 98.25 59 VAL B C 1
ATOM 1755 O O . VAL B 1 59 ? 6.371 12.633 16.422 1 98.25 59 VAL B O 1
ATOM 1758 N N . VAL B 1 60 ? 6.352 10.391 16.109 1 98.25 60 VAL B N 1
ATOM 1759 C CA . VAL B 1 60 ? 4.914 10.258 16.312 1 98.25 60 VAL B CA 1
ATOM 1760 C C . VAL B 1 60 ? 4.547 10.773 17.703 1 98.25 60 VAL B C 1
ATOM 1762 O O . VAL B 1 60 ? 3.594 11.539 17.859 1 98.25 60 VAL B O 1
ATOM 1765 N N . ASP B 1 61 ? 5.309 10.375 18.719 1 97.69 61 ASP B N 1
ATOM 1766 C CA . ASP B 1 61 ? 5.047 10.812 20.078 1 97.69 61 ASP B CA 1
ATOM 1767 C C . ASP B 1 61 ? 5.18 12.328 20.203 1 97.69 61 ASP B C 1
ATOM 1769 O O . ASP B 1 61 ? 4.402 12.969 20.922 1 97.69 61 ASP B O 1
ATOM 1773 N N . GLN B 1 62 ? 6.129 12.93 19.547 1 97.38 62 GLN B N 1
ATOM 1774 C CA . GLN B 1 62 ? 6.316 14.383 19.547 1 97.38 62 GLN B CA 1
ATOM 1775 C C . GLN B 1 62 ? 5.152 15.086 18.844 1 97.38 62 GLN B C 1
ATOM 1777 O O . GLN B 1 62 ? 4.688 16.125 19.312 1 97.38 62 GLN B O 1
ATOM 1782 N N . LEU B 1 63 ? 4.707 14.516 17.703 1 97.38 63 LEU B N 1
ATOM 1783 C CA . LEU B 1 63 ? 3.564 15.078 17 1 97.38 63 LEU B CA 1
ATOM 1784 C C . LEU B 1 63 ? 2.326 15.086 17.891 1 97.38 63 LEU B C 1
ATOM 1786 O O . LEU B 1 63 ? 1.627 16.109 17.969 1 97.38 63 LEU B O 1
ATOM 1790 N N . VAL B 1 64 ? 2.123 13.984 18.547 1 95.81 64 VAL B N 1
ATOM 1791 C CA . VAL B 1 64 ? 0.959 13.859 19.422 1 95.81 64 VAL B CA 1
ATOM 1792 C C . VAL B 1 64 ? 1.063 14.859 20.562 1 95.81 64 VAL B C 1
ATOM 1794 O O . VAL B 1 64 ? 0.079 15.508 20.922 1 95.81 64 VAL B O 1
ATOM 1797 N N . ALA B 1 65 ? 2.238 15 21.141 1 94.5 65 ALA B N 1
ATOM 1798 C CA . ALA B 1 65 ? 2.463 15.969 22.203 1 94.5 65 ALA B CA 1
ATOM 1799 C C . ALA B 1 65 ? 2.17 17.391 21.734 1 94.5 65 ALA B C 1
ATOM 1801 O O . ALA B 1 65 ? 1.74 18.234 22.516 1 94.5 65 ALA B O 1
ATOM 1802 N N . ALA B 1 66 ? 2.309 17.594 20.453 1 94.12 66 ALA B N 1
ATOM 1803 C CA . ALA B 1 66 ? 2.082 18.906 19.875 1 94.12 66 ALA B CA 1
ATOM 1804 C C . ALA B 1 66 ? 0.639 19.062 19.406 1 94.12 66 ALA B C 1
ATOM 1806 O O . ALA B 1 66 ? 0.283 20.062 18.781 1 94.12 66 ALA B O 1
ATOM 1807 N N . GLY B 1 67 ? -0.157 18 19.609 1 93 67 GLY B N 1
ATOM 1808 C CA . GLY B 1 67 ? -1.575 18.078 19.297 1 93 67 GLY B CA 1
ATOM 1809 C C . GLY B 1 67 ? -1.908 17.609 17.891 1 93 67 GLY B C 1
ATOM 1810 O O . GLY B 1 67 ? -3.014 17.844 17.406 1 93 67 GLY B O 1
ATOM 1811 N N . VAL B 1 68 ? -0.936 17.047 17.219 1 96.25 68 VAL B N 1
ATOM 1812 C CA . VAL B 1 68 ? -1.158 16.516 15.883 1 96.25 68 VAL B CA 1
ATOM 1813 C C . VAL B 1 68 ? -1.126 14.992 15.922 1 96.25 68 VAL B C 1
ATOM 1815 O O . VAL B 1 68 ? -0.101 14.391 16.266 1 96.25 68 VAL B O 1
ATOM 1818 N N . ARG B 1 69 ? -2.141 14.352 15.539 1 94.94 69 ARG B N 1
ATOM 1819 C CA . ARG B 1 69 ? -2.227 12.898 15.602 1 94.94 69 ARG B CA 1
ATOM 1820 C C . ARG B 1 69 ? -2.182 12.289 14.203 1 94.94 69 ARG B C 1
ATOM 1822 O O . ARG B 1 69 ? -3.133 12.414 13.43 1 94.94 69 ARG B O 1
ATOM 1829 N N . PRO B 1 70 ? -1.124 11.602 13.922 1 97.62 70 PRO B N 1
ATOM 1830 C CA . PRO B 1 70 ? -1.104 10.891 12.641 1 97.62 70 PRO B CA 1
ATOM 1831 C C . PRO B 1 70 ? -2.1 9.734 12.594 1 97.62 70 PRO B C 1
ATOM 1833 O O . PRO B 1 70 ? -2.305 9.047 13.594 1 97.62 70 PRO B O 1
ATOM 1836 N N . GLN B 1 71 ? -2.752 9.555 11.445 1 96.12 71 GLN B N 1
ATOM 1837 C CA . GLN B 1 71 ? -3.631 8.406 11.227 1 96.12 71 GLN B CA 1
ATOM 1838 C C . GLN B 1 71 ? -2.83 7.16 10.859 1 96.12 71 GLN B C 1
ATOM 1840 O O . GLN B 1 71 ? -3.104 6.07 11.367 1 96.12 71 GLN B O 1
ATOM 1845 N N . ARG B 1 72 ? -1.908 7.27 9.977 1 97.06 72 ARG B N 1
ATOM 1846 C CA . ARG B 1 72 ? -0.96 6.254 9.531 1 97.06 72 ARG B CA 1
ATOM 1847 C C . ARG B 1 72 ? 0.151 6.875 8.688 1 97.06 72 ARG B C 1
ATOM 1849 O O . ARG B 1 72 ? 0.097 8.062 8.352 1 97.06 72 ARG B O 1
ATOM 1856 N N . THR B 1 73 ? 1.137 6.113 8.43 1 98.19 73 THR B N 1
ATOM 1857 C CA . THR B 1 73 ? 2.184 6.551 7.508 1 98.19 73 THR B CA 1
ATOM 1858 C C . THR B 1 73 ? 1.667 6.578 6.074 1 98.19 73 THR B C 1
ATOM 1860 O O . THR B 1 73 ? 0.702 5.887 5.742 1 98.19 73 THR B O 1
ATOM 1863 N N . HIS B 1 74 ? 2.172 7.445 5.285 1 98.44 74 HIS B N 1
ATOM 1864 C CA . HIS B 1 74 ? 2.016 7.48 3.836 1 98.44 74 HIS B CA 1
ATOM 1865 C C . HIS B 1 74 ? 3.281 7.004 3.131 1 98.44 74 HIS B C 1
ATOM 1867 O O . HIS B 1 74 ? 4.172 7.801 2.832 1 98.44 74 HIS B O 1
ATOM 1873 N N . PRO B 1 75 ? 3.363 5.656 2.838 1 97.94 75 PRO B N 1
ATOM 1874 C CA . PRO B 1 75 ? 4.57 5.184 2.156 1 97.94 75 PRO B CA 1
ATOM 1875 C C . PRO B 1 75 ? 4.875 5.969 0.881 1 97.94 75 PRO B C 1
ATOM 1877 O O . PRO B 1 75 ? 3.955 6.34 0.146 1 97.94 75 PRO B O 1
ATOM 1880 N N . ASP B 1 76 ? 6.137 6.215 0.676 1 97.5 76 ASP B N 1
ATOM 1881 C CA . ASP B 1 76 ? 6.543 6.918 -0.537 1 97.5 76 ASP B CA 1
ATOM 1882 C C . ASP B 1 76 ? 6.512 5.988 -1.748 1 97.5 76 ASP B C 1
ATOM 1884 O O . ASP B 1 76 ? 7.559 5.531 -2.211 1 97.5 76 ASP B O 1
ATOM 1888 N N . LEU B 1 77 ? 5.359 5.719 -2.252 1 98.44 77 LEU B N 1
ATOM 1889 C CA . LEU B 1 77 ? 5.141 4.914 -3.447 1 98.44 77 LEU B CA 1
ATOM 1890 C C . LEU B 1 77 ? 5.238 5.77 -4.707 1 98.44 77 LEU B C 1
ATOM 1892 O O . LEU B 1 77 ? 4.766 6.906 -4.723 1 98.44 77 LEU B O 1
ATOM 1896 N N . VAL B 1 78 ? 5.805 5.164 -5.715 1 98.12 78 VAL B N 1
ATOM 1897 C CA . VAL B 1 78 ? 6.047 5.941 -6.926 1 98.12 78 VAL B CA 1
ATOM 1898 C C . VAL B 1 78 ? 5.621 5.133 -8.148 1 98.12 78 VAL B C 1
ATOM 1900 O O . VAL B 1 78 ? 5.746 3.904 -8.164 1 98.12 78 VAL B O 1
ATOM 1903 N N . SER B 1 79 ? 5.109 5.805 -9.125 1 97.81 79 SER B N 1
ATOM 1904 C CA . SER B 1 79 ? 4.848 5.246 -10.445 1 97.81 79 SER B CA 1
ATOM 1905 C C . SER B 1 79 ? 6.082 5.336 -11.336 1 97.81 79 SER B C 1
ATOM 1907 O O . SER B 1 79 ? 7.094 5.922 -10.945 1 97.81 79 SER B O 1
ATOM 1909 N N . ARG B 1 80 ? 5.977 4.781 -12.562 1 96.94 80 ARG B N 1
ATOM 1910 C CA . ARG B 1 80 ? 7.062 4.895 -13.531 1 96.94 80 ARG B CA 1
ATOM 1911 C C . ARG B 1 80 ? 7.379 6.359 -13.828 1 96.94 80 ARG B C 1
ATOM 1913 O O . ARG B 1 80 ? 8.547 6.73 -13.961 1 96.94 80 ARG B O 1
ATOM 1920 N N . GLN B 1 81 ? 6.305 7.145 -13.938 1 97.56 81 GLN B N 1
ATOM 1921 C CA . GLN B 1 81 ? 6.52 8.562 -14.227 1 97.56 81 GLN B CA 1
ATOM 1922 C C . GLN B 1 81 ? 7.207 9.266 -13.062 1 97.56 81 GLN B C 1
ATOM 1924 O O . GLN B 1 81 ? 8.102 10.086 -13.266 1 97.56 81 GLN B O 1
ATOM 1929 N N . ASP B 1 82 ? 6.758 8.938 -11.844 1 97.25 82 ASP B N 1
ATOM 1930 C CA . ASP B 1 82 ? 7.414 9.508 -10.672 1 97.25 82 ASP B CA 1
ATOM 1931 C C . ASP B 1 82 ? 8.906 9.172 -10.656 1 97.25 82 ASP B C 1
ATOM 1933 O O . ASP B 1 82 ? 9.734 10.023 -10.344 1 97.25 82 ASP B O 1
ATOM 1937 N N . ILE B 1 83 ? 9.234 7.887 -10.906 1 96.25 83 ILE B N 1
ATOM 1938 C CA . ILE B 1 83 ? 10.617 7.434 -10.938 1 96.25 83 ILE B CA 1
ATOM 1939 C C . ILE B 1 83 ? 11.406 8.227 -11.977 1 96.25 83 ILE B C 1
ATOM 1941 O O . ILE B 1 83 ? 12.5 8.711 -11.703 1 96.25 83 ILE B O 1
ATOM 1945 N N . ALA B 1 84 ? 10.836 8.375 -13.172 1 96.94 84 ALA B N 1
ATOM 1946 C CA . ALA B 1 84 ? 11.484 9.117 -14.25 1 96.94 84 ALA B CA 1
ATOM 1947 C C . ALA B 1 84 ? 11.789 10.547 -13.812 1 96.94 84 ALA B C 1
ATOM 1949 O O . ALA B 1 84 ? 12.922 11.016 -13.938 1 96.94 84 ALA B O 1
ATOM 1950 N N . ASP B 1 85 ? 10.797 11.211 -13.266 1 96.12 85 ASP B N 1
ATOM 1951 C CA . ASP B 1 85 ? 10.93 12.602 -12.844 1 96.12 85 ASP B CA 1
ATOM 1952 C C . ASP B 1 85 ? 12 12.75 -11.773 1 96.12 85 ASP B C 1
ATOM 1954 O O . ASP B 1 85 ? 12.852 13.648 -11.859 1 96.12 85 ASP B O 1
ATOM 1958 N N . ARG B 1 86 ? 11.953 11.891 -10.805 1 93.88 86 ARG B N 1
ATOM 1959 C CA . ARG B 1 86 ? 12.867 12.023 -9.672 1 93.88 86 ARG B CA 1
ATOM 1960 C C . ARG B 1 86 ? 14.281 11.617 -10.07 1 93.88 86 ARG B C 1
ATOM 1962 O O . ARG B 1 86 ? 15.258 12.172 -9.547 1 93.88 86 ARG B O 1
ATOM 1969 N N . ALA B 1 87 ? 14.43 10.648 -10.953 1 93.38 87 ALA B N 1
ATOM 1970 C CA . ALA B 1 87 ? 15.734 10.156 -11.367 1 93.38 87 ALA B CA 1
ATOM 1971 C C . ALA B 1 87 ? 16.297 11 -12.508 1 93.38 87 ALA B C 1
ATOM 1973 O O . ALA B 1 87 ? 17.469 10.859 -12.875 1 93.38 87 ALA B O 1
ATOM 1974 N N . GLY B 1 88 ? 15.5 11.828 -13.102 1 93.94 88 GLY B N 1
ATOM 1975 C CA . GLY B 1 88 ? 15.953 12.664 -14.203 1 93.94 88 GLY B CA 1
ATOM 1976 C C . GLY B 1 88 ? 16.141 11.906 -15.5 1 93.94 88 GLY B C 1
ATOM 1977 O O . GLY B 1 88 ? 17.109 12.117 -16.219 1 93.94 88 GLY B O 1
ATOM 1978 N N . VAL B 1 89 ? 15.336 10.938 -15.75 1 95.06 89 VAL B N 1
ATOM 1979 C CA . VAL B 1 89 ? 15.375 10.148 -16.969 1 95.06 89 VAL B CA 1
ATOM 1980 C C . VAL B 1 89 ? 14 10.156 -17.641 1 95.06 89 VAL B C 1
ATOM 1982 O O . VAL B 1 89 ? 13.055 10.75 -17.109 1 95.06 89 VAL B O 1
ATOM 1985 N N . THR B 1 90 ? 13.914 9.555 -18.812 1 96.25 90 THR B N 1
ATOM 1986 C CA . THR B 1 90 ? 12.633 9.469 -19.5 1 96.25 90 THR B CA 1
ATOM 1987 C C . THR B 1 90 ? 11.789 8.336 -18.938 1 96.25 90 THR B C 1
ATOM 1989 O O . THR B 1 90 ? 12.32 7.352 -18.422 1 96.25 90 THR B O 1
ATOM 1992 N N . ARG B 1 91 ? 10.516 8.484 -19.016 1 96.69 91 ARG B N 1
ATOM 1993 C CA . ARG B 1 91 ? 9.609 7.402 -18.641 1 96.69 91 ARG B CA 1
ATOM 1994 C C . ARG B 1 91 ? 9.93 6.125 -19.422 1 96.69 91 ARG B C 1
ATOM 1996 O O . ARG B 1 91 ? 9.797 5.023 -18.891 1 96.69 91 ARG B O 1
ATOM 2003 N N . GLN B 1 92 ? 10.391 6.254 -20.672 1 95.5 92 GLN B N 1
ATOM 2004 C CA 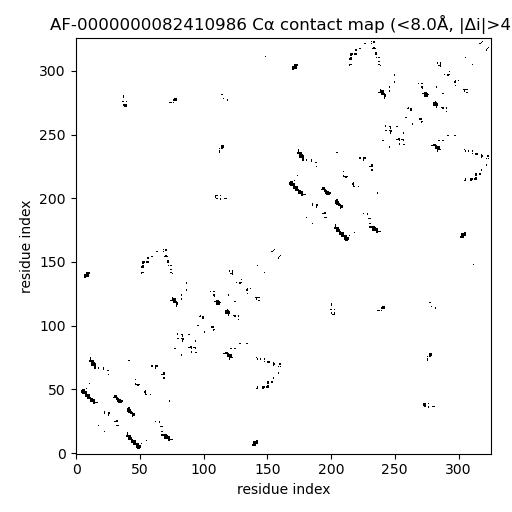. GLN B 1 92 ? 10.742 5.109 -21.5 1 95.5 92 GLN B CA 1
ATOM 2005 C C . GLN B 1 92 ? 11.945 4.359 -20.922 1 95.5 92 GLN B C 1
ATOM 2007 O O . GLN B 1 92 ? 11.984 3.129 -20.938 1 95.5 92 GLN B O 1
ATOM 2012 N N . ALA B 1 93 ? 12.898 5.113 -20.453 1 93.88 93 ALA B N 1
ATOM 2013 C CA . ALA B 1 93 ? 14.055 4.496 -19.812 1 93.88 93 ALA B CA 1
ATOM 2014 C C . ALA B 1 93 ? 13.641 3.652 -18.625 1 93.88 93 ALA B C 1
ATOM 2016 O O . ALA B 1 93 ? 14.109 2.523 -18.453 1 93.88 93 ALA B O 1
ATOM 2017 N N . VAL B 1 94 ? 12.727 4.227 -17.812 1 94.88 94 VAL B N 1
ATOM 2018 C CA . VAL B 1 94 ? 12.234 3.484 -16.656 1 94.88 94 VAL B CA 1
ATOM 2019 C C . VAL B 1 94 ? 11.508 2.223 -17.125 1 94.88 94 VAL B C 1
ATOM 2021 O O . VAL B 1 94 ? 11.672 1.152 -16.531 1 94.88 94 VAL B O 1
ATOM 2024 N N . GLY B 1 95 ? 10.672 2.352 -18.094 1 93.75 95 GLY B N 1
ATOM 2025 C CA . GLY B 1 95 ? 10.008 1.193 -18.672 1 93.75 95 GLY B CA 1
ATOM 2026 C C . GLY B 1 95 ? 10.969 0.083 -19.062 1 93.75 95 GLY B C 1
ATOM 2027 O O . GLY B 1 95 ? 10.672 -1.098 -18.859 1 93.75 95 GLY B O 1
ATOM 2028 N N . GLN B 1 96 ? 12.078 0.41 -19.609 1 91.12 96 GLN B N 1
ATOM 2029 C CA . GLN B 1 96 ? 13.094 -0.559 -20 1 91.12 96 GLN B CA 1
ATOM 2030 C C . GLN B 1 96 ? 13.711 -1.232 -18.766 1 91.12 96 GLN B C 1
ATOM 2032 O O . GLN B 1 96 ? 14.008 -2.428 -18.797 1 91.12 96 GLN B O 1
ATOM 2037 N N . TRP B 1 97 ? 13.938 -0.361 -17.688 1 91.44 97 TRP B N 1
ATOM 2038 C CA . TRP B 1 97 ? 14.461 -0.947 -16.469 1 91.44 97 TRP B CA 1
ATOM 2039 C C . TRP B 1 97 ? 13.516 -2.016 -15.922 1 91.44 97 TRP B C 1
ATOM 2041 O O . TRP B 1 97 ? 13.953 -3.107 -15.547 1 91.44 97 TRP B O 1
ATOM 2051 N N . VAL B 1 98 ? 12.211 -1.723 -15.953 1 92.06 98 VAL B N 1
ATOM 2052 C CA . VAL B 1 98 ? 11.18 -2.578 -15.375 1 92.06 98 VAL B CA 1
ATOM 2053 C C . VAL B 1 98 ? 11.07 -3.873 -16.172 1 92.06 98 VAL B C 1
ATOM 2055 O O . VAL B 1 98 ? 10.898 -4.953 -15.602 1 92.06 98 VAL B O 1
ATOM 2058 N N . ARG B 1 99 ? 11.039 -3.834 -17.406 1 85.31 99 ARG B N 1
ATOM 2059 C CA . ARG B 1 99 ? 10.875 -5 -18.266 1 85.31 99 ARG B CA 1
ATOM 2060 C C . ARG B 1 99 ? 12.125 -5.879 -18.234 1 85.31 99 ARG B C 1
ATOM 2062 O O . ARG B 1 99 ? 12.07 -7.051 -18.609 1 85.31 99 ARG B O 1
ATOM 2069 N N . GLY B 1 100 ? 13.18 -5.445 -17.516 1 70.38 100 GLY B N 1
ATOM 2070 C CA . GLY B 1 100 ? 14.43 -6.168 -17.297 1 70.38 100 GLY B CA 1
ATOM 2071 C C . GLY B 1 100 ? 14.711 -7.191 -18.375 1 70.38 100 GLY B C 1
ATOM 2072 O O . GLY B 1 100 ? 14.867 -8.383 -18.094 1 70.38 100 GLY B O 1
ATOM 2073 N N . VAL B 1 101 ? 14.305 -6.934 -19.406 1 51.62 101 VAL B N 1
ATOM 2074 C CA . VAL B 1 101 ? 14.805 -8 -20.266 1 51.62 101 VAL B CA 1
ATOM 2075 C C . VAL B 1 101 ? 16.094 -8.57 -19.672 1 51.62 101 VAL B C 1
ATOM 2077 O O . VAL B 1 101 ? 16.281 -9.789 -19.641 1 51.62 101 VAL B O 1
ATOM 2080 N N . ARG B 1 102 ? 17.344 -7.828 -19.781 1 44.28 102 ARG B N 1
ATOM 2081 C CA . ARG B 1 102 ? 18.672 -8.422 -19.797 1 44.28 102 ARG B CA 1
ATOM 2082 C C . ARG B 1 102 ? 19.109 -8.828 -18.391 1 44.28 102 ARG B C 1
ATOM 2084 O O . ARG B 1 102 ? 18.609 -8.289 -17.391 1 44.28 102 ARG B O 1
ATOM 2091 N N . GLN B 1 103 ? 19.703 -10.102 -18.172 1 49 103 GLN B N 1
ATOM 2092 C CA . GLN B 1 103 ? 20.656 -10.828 -17.328 1 49 103 GLN B CA 1
ATOM 2093 C C . GLN B 1 103 ? 21.484 -9.875 -16.484 1 49 103 GLN B C 1
ATOM 2095 O O . GLN B 1 103 ? 22.625 -10.172 -16.141 1 49 103 GLN B O 1
ATOM 2100 N N . ALA B 1 104 ? 20.891 -8.672 -16.453 1 52.56 104 ALA B N 1
ATOM 2101 C CA . ALA B 1 104 ? 22.031 -7.984 -15.859 1 52.56 104 ALA B CA 1
ATOM 2102 C C . ALA B 1 104 ? 22.203 -8.359 -14.391 1 52.56 104 ALA B C 1
ATOM 2104 O O . ALA B 1 104 ? 21.266 -8.828 -13.75 1 52.56 104 ALA B O 1
ATOM 2105 N N . ALA B 1 105 ? 23.234 -8.391 -13.742 1 63.94 105 ALA B N 1
ATOM 2106 C CA . ALA B 1 105 ? 23.828 -8.68 -12.43 1 63.94 105 ALA B CA 1
ATOM 2107 C C . ALA B 1 105 ? 23.016 -8.023 -11.312 1 63.94 105 ALA B C 1
ATOM 2109 O O . ALA B 1 105 ? 22.953 -8.539 -10.195 1 63.94 105 ALA B O 1
ATOM 2110 N N . THR B 1 106 ? 21.969 -6.922 -11.656 1 81.12 106 THR B N 1
ATOM 2111 C CA . THR B 1 106 ? 21.219 -6.277 -10.586 1 81.12 106 THR B CA 1
ATOM 2112 C C . THR B 1 106 ? 19.812 -5.934 -11.039 1 81.12 106 THR B C 1
ATOM 2114 O O . THR B 1 106 ? 19.562 -4.816 -11.5 1 81.12 106 THR B O 1
ATOM 2117 N N . PRO B 1 107 ? 18.859 -6.77 -10.93 1 87.75 107 PRO B N 1
ATOM 2118 C CA . PRO B 1 107 ? 17.5 -6.551 -11.414 1 87.75 107 PRO B CA 1
ATOM 2119 C C . PRO B 1 107 ? 16.812 -5.367 -10.742 1 87.75 107 PRO B C 1
ATOM 2121 O O . PRO B 1 107 ? 17.094 -5.062 -9.578 1 87.75 107 PRO B O 1
ATOM 2124 N N . PHE B 1 108 ? 15.984 -4.594 -11.578 1 93.44 108 PHE B N 1
ATOM 2125 C CA . PHE B 1 108 ? 15.148 -3.535 -11.031 1 93.44 108 PHE B CA 1
ATOM 2126 C C . PHE B 1 108 ? 14.219 -4.082 -9.953 1 93.44 108 PHE B C 1
ATOM 2128 O O . PHE B 1 108 ? 13.758 -5.223 -10.039 1 93.44 108 PHE B O 1
ATOM 2135 N N . PRO B 1 109 ? 13.891 -3.281 -8.977 1 93.19 109 PRO B N 1
ATOM 2136 C CA . PRO B 1 109 ? 13.039 -3.752 -7.879 1 93.19 109 PRO B CA 1
ATOM 2137 C C . PRO B 1 109 ? 11.68 -4.246 -8.359 1 93.19 109 PRO B C 1
ATOM 2139 O O . PRO B 1 109 ? 11.125 -3.701 -9.32 1 93.19 109 PRO B O 1
ATOM 2142 N N . ILE B 1 110 ? 11.164 -5.238 -7.715 1 91.56 110 ILE B N 1
ATOM 2143 C CA . ILE B 1 110 ? 9.812 -5.715 -7.992 1 91.56 110 ILE B CA 1
ATOM 2144 C C . ILE B 1 110 ? 8.797 -4.699 -7.484 1 91.56 110 ILE B C 1
ATOM 2146 O O . ILE B 1 110 ? 8.984 -4.09 -6.43 1 91.56 110 ILE B O 1
ATOM 2150 N N . PRO B 1 111 ? 7.734 -4.531 -8.25 1 96.19 111 PRO B N 1
ATOM 2151 C CA . PRO B 1 111 ? 6.715 -3.592 -7.77 1 96.19 111 PRO B CA 1
ATOM 2152 C C . PRO B 1 111 ? 6.082 -4.027 -6.449 1 96.19 111 PRO B C 1
ATOM 2154 O O . PRO B 1 111 ? 6.023 -5.223 -6.156 1 96.19 111 PRO B O 1
ATOM 2157 N N . TYR B 1 112 ? 5.688 -3.041 -5.664 1 96.81 112 TYR B N 1
ATOM 2158 C CA . TYR B 1 112 ? 4.91 -3.285 -4.457 1 96.81 112 TYR B CA 1
ATOM 2159 C C . TYR B 1 112 ? 3.521 -3.811 -4.801 1 96.81 112 TYR B C 1
ATOM 2161 O O . TYR B 1 112 ? 3 -4.699 -4.121 1 96.81 112 TYR B O 1
ATOM 2169 N N . ASN B 1 113 ? 2.957 -3.277 -5.789 1 98.19 113 ASN B N 1
ATOM 2170 C CA . ASN B 1 113 ? 1.607 -3.574 -6.258 1 98.19 113 ASN B CA 1
ATOM 2171 C C . ASN B 1 113 ? 1.47 -3.334 -7.762 1 98.19 113 ASN B C 1
ATOM 2173 O O . ASN B 1 113 ? 2.162 -2.482 -8.32 1 98.19 113 ASN B O 1
ATOM 2177 N N . SER B 1 114 ? 0.549 -4.027 -8.391 1 97.31 114 SER B N 1
ATOM 2178 C CA . SER B 1 114 ? 0.417 -3.982 -9.844 1 97.31 114 SER B CA 1
ATOM 2179 C C . SER B 1 114 ? -0.582 -2.916 -10.273 1 97.31 114 SER B C 1
ATOM 2181 O O . SER B 1 114 ? -0.822 -2.73 -11.469 1 97.31 114 SER B O 1
ATOM 2183 N N . VAL B 1 115 ? -1.121 -2.189 -9.328 1 97.31 115 VAL B N 1
ATOM 2184 C CA . VAL B 1 115 ? -2.105 -1.167 -9.664 1 97.31 115 VAL B CA 1
ATOM 2185 C C . VAL B 1 115 ? -1.46 -0.091 -10.531 1 97.31 115 VAL B C 1
ATOM 2187 O O . VAL B 1 115 ? -0.257 0.161 -10.43 1 97.31 115 VAL B O 1
ATOM 2190 N N . ALA B 1 116 ? -2.258 0.554 -11.422 1 94.38 116 ALA B N 1
ATOM 2191 C CA . ALA B 1 116 ? -1.871 1.715 -12.219 1 94.38 116 ALA B CA 1
ATOM 2192 C C . ALA B 1 116 ? -0.58 1.449 -12.984 1 94.38 116 ALA B C 1
ATOM 2194 O O . ALA B 1 116 ? 0.279 2.328 -13.094 1 94.38 116 ALA B O 1
ATOM 2195 N N . GLY B 1 117 ? -0.365 0.214 -13.43 1 93.12 117 GLY B N 1
ATOM 2196 C CA . GLY B 1 117 ? 0.807 -0.148 -14.211 1 93.12 117 GLY B CA 1
ATOM 2197 C C . GLY B 1 117 ? 2.012 -0.491 -13.359 1 93.12 117 GLY B C 1
ATOM 2198 O O . GLY B 1 117 ? 3.109 -0.704 -13.875 1 93.12 117 GLY B O 1
ATOM 2199 N N . GLY B 1 118 ? 1.828 -0.523 -12.109 1 96.75 118 GLY B N 1
ATOM 2200 C CA . GLY B 1 118 ? 2.887 -0.83 -11.164 1 96.75 118 GLY B CA 1
ATOM 2201 C C . GLY B 1 118 ? 3.277 0.357 -10.305 1 96.75 118 GLY B C 1
ATOM 2202 O O . GLY B 1 118 ? 3.342 1.488 -10.789 1 96.75 118 GLY B O 1
ATOM 2203 N N . ILE B 1 119 ? 3.441 0.107 -9.016 1 98 119 ILE B N 1
ATOM 2204 C CA . ILE B 1 119 ? 3.967 1.113 -8.094 1 98 119 ILE B CA 1
ATOM 2205 C C . ILE B 1 119 ? 5.074 0.504 -7.238 1 98 119 ILE B C 1
ATOM 2207 O O . ILE B 1 119 ? 5.035 -0.688 -6.922 1 98 119 ILE B O 1
ATOM 2211 N N . TRP B 1 120 ? 6.086 1.299 -6.879 1 97.69 120 TRP B N 1
ATOM 2212 C CA . TRP B 1 120 ? 7.281 0.86 -6.172 1 97.69 120 TRP B CA 1
ATOM 2213 C C . TRP B 1 120 ? 7.516 1.706 -4.922 1 97.69 120 TRP B C 1
ATOM 2215 O O . TRP B 1 120 ? 7.109 2.869 -4.871 1 97.69 120 TRP B O 1
ATOM 2225 N N . PHE B 1 121 ? 8.125 1.105 -3.967 1 97.44 121 PHE B N 1
ATOM 2226 C CA . PHE B 1 121 ? 8.672 1.927 -2.896 1 97.44 121 PHE B CA 1
ATOM 2227 C C . PHE B 1 121 ? 9.852 2.758 -3.402 1 97.44 121 PHE B C 1
ATOM 2229 O O . PHE B 1 121 ? 10.82 2.211 -3.93 1 97.44 121 PHE B O 1
ATOM 2236 N N . TRP B 1 122 ? 9.789 3.988 -3.23 1 96.75 122 TRP B N 1
ATOM 2237 C CA . TRP B 1 122 ? 10.875 4.852 -3.682 1 96.75 122 TRP B CA 1
ATOM 2238 C C . TRP B 1 122 ? 12.203 4.43 -3.064 1 96.75 122 TRP B C 1
ATOM 2240 O O . TRP B 1 122 ? 13.242 4.441 -3.732 1 96.75 122 TRP B O 1
ATOM 2250 N N . GLY B 1 123 ? 12.164 4.102 -1.759 1 94.81 123 GLY B N 1
ATOM 2251 C CA . GLY B 1 123 ? 13.383 3.672 -1.101 1 94.81 123 GLY B CA 1
ATOM 2252 C C . GLY B 1 123 ? 14.094 2.545 -1.832 1 94.81 123 GLY B C 1
ATOM 2253 O O . GLY B 1 123 ? 15.32 2.555 -1.961 1 94.81 123 GLY B O 1
ATOM 2254 N N . ASP B 1 124 ? 13.336 1.561 -2.312 1 94.25 124 ASP B N 1
ATOM 2255 C CA . ASP B 1 124 ? 13.898 0.444 -3.062 1 94.25 124 ASP B CA 1
ATOM 2256 C C . ASP B 1 124 ? 14.484 0.913 -4.395 1 94.25 124 ASP B C 1
ATOM 2258 O O . ASP B 1 124 ? 15.562 0.479 -4.793 1 94.25 124 ASP B O 1
ATOM 2262 N N . VAL B 1 125 ? 13.75 1.761 -5.055 1 95 125 VAL B N 1
ATOM 2263 C CA . VAL B 1 125 ? 14.188 2.281 -6.348 1 95 125 VAL B CA 1
ATOM 2264 C C . VAL B 1 125 ? 15.461 3.102 -6.176 1 95 125 VAL B C 1
ATOM 2266 O O . VAL B 1 125 ? 16.406 2.963 -6.957 1 95 125 VAL B O 1
ATOM 2269 N N . LEU B 1 126 ? 15.445 3.945 -5.168 1 94.12 126 LEU B N 1
ATOM 2270 C CA . LEU B 1 126 ? 16.594 4.797 -4.906 1 94.12 126 LEU B CA 1
ATOM 2271 C C . LEU B 1 126 ? 17.844 3.959 -4.641 1 94.12 126 LEU B C 1
ATOM 2273 O O . LEU B 1 126 ? 18.922 4.27 -5.148 1 94.12 126 LEU B O 1
ATOM 2277 N N . ALA B 1 127 ? 17.703 2.912 -3.791 1 91.31 127 ALA B N 1
ATOM 2278 C CA . ALA B 1 127 ? 18.828 2.012 -3.525 1 91.31 127 ALA B CA 1
ATOM 2279 C C . ALA B 1 127 ? 19.359 1.401 -4.82 1 91.31 127 ALA B C 1
ATOM 2281 O O . ALA B 1 127 ? 20.562 1.279 -5.004 1 91.31 127 ALA B O 1
ATOM 2282 N N . TRP B 1 128 ? 18.484 0.948 -5.648 1 92.56 128 TRP B N 1
ATOM 2283 C CA . TRP B 1 128 ? 18.875 0.389 -6.941 1 92.56 128 TRP B CA 1
ATOM 2284 C C . TRP B 1 128 ? 19.594 1.43 -7.797 1 92.56 128 TRP B C 1
ATOM 2286 O O . TRP B 1 128 ? 20.625 1.138 -8.406 1 92.56 128 TRP B O 1
ATOM 2296 N N . LEU B 1 129 ? 19.047 2.66 -7.859 1 91.94 129 LEU B N 1
ATOM 2297 C CA . LEU B 1 129 ? 19.625 3.742 -8.641 1 91.94 129 LEU B CA 1
ATOM 2298 C C . LEU B 1 129 ? 21.062 4.027 -8.18 1 91.94 129 LEU B C 1
ATOM 2300 O O . LEU B 1 129 ? 21.953 4.242 -9 1 91.94 129 LEU B O 1
ATOM 2304 N N . ARG B 1 130 ? 21.172 4.016 -6.914 1 88.81 130 ARG B N 1
ATOM 2305 C CA . ARG B 1 130 ? 22.5 4.273 -6.355 1 88.81 130 ARG B CA 1
ATOM 2306 C C . ARG B 1 130 ? 23.5 3.221 -6.824 1 88.81 130 ARG B C 1
ATOM 2308 O O . ARG B 1 130 ? 24.641 3.547 -7.148 1 88.81 130 ARG B O 1
ATOM 2315 N N . ARG B 1 131 ? 23.094 2.014 -6.848 1 86.94 131 ARG B N 1
ATOM 2316 C CA . ARG B 1 131 ? 23.953 0.921 -7.273 1 86.94 131 ARG B CA 1
ATOM 2317 C C . ARG B 1 131 ? 24.297 1.043 -8.758 1 86.94 131 ARG B C 1
ATOM 2319 O O . ARG B 1 131 ? 25.359 0.588 -9.195 1 86.94 131 ARG B O 1
ATOM 2326 N N . GLN B 1 132 ? 23.422 1.653 -9.539 1 85.25 132 GLN B N 1
ATOM 2327 C CA . GLN B 1 132 ? 23.641 1.827 -10.969 1 85.25 132 GLN B CA 1
ATOM 2328 C C . GLN B 1 132 ? 24.438 3.1 -11.258 1 85.25 132 GLN B C 1
ATOM 2330 O O . GLN B 1 132 ? 24.797 3.371 -12.406 1 85.25 132 GLN B O 1
ATOM 2335 N N . GLY B 1 133 ? 24.594 3.867 -10.234 1 82.62 133 GLY B N 1
ATOM 2336 C CA . GLY B 1 133 ? 25.359 5.09 -10.422 1 82.62 133 GLY B CA 1
ATOM 2337 C C . GLY B 1 133 ? 24.5 6.293 -10.742 1 82.62 133 GLY B C 1
ATOM 2338 O O . GLY B 1 133 ? 25 7.32 -11.203 1 82.62 133 GLY B O 1
ATOM 2339 N N . TYR B 1 134 ? 23.156 5.961 -10.641 1 77.19 134 TYR B N 1
ATOM 2340 C CA . TYR B 1 134 ? 22.234 7.078 -10.859 1 77.19 134 TYR B CA 1
ATOM 2341 C C . TYR B 1 134 ? 22 7.852 -9.562 1 77.19 134 TYR B C 1
ATOM 2343 O O . TYR B 1 134 ? 22.094 7.289 -8.469 1 77.19 134 TYR B O 1
ATOM 2351 N N . GLY B 1 135 ? 21.578 9.109 -9.617 1 65.38 135 GLY B N 1
ATOM 2352 C CA . GLY B 1 135 ? 20.938 9.883 -8.562 1 65.38 135 GLY B CA 1
ATOM 2353 C C . GLY B 1 135 ? 21.922 10.602 -7.66 1 65.38 135 GLY B C 1
ATOM 2354 O O . GLY B 1 135 ? 23.094 10.227 -7.594 1 65.38 135 GLY B O 1
ATOM 2355 N N . GLN B 1 136 ? 21.562 11.812 -7.332 1 65.5 136 GLN B N 1
ATOM 2356 C CA . GLN B 1 136 ? 22.25 12.539 -6.273 1 65.5 136 GLN B CA 1
ATOM 2357 C C . GLN B 1 136 ? 21.906 11.969 -4.902 1 65.5 136 GLN B C 1
ATOM 2359 O O . GLN B 1 136 ? 20.75 11.703 -4.605 1 65.5 136 GLN B O 1
ATOM 2364 N N . ASP B 1 137 ? 22.891 11.227 -4.336 1 70 137 ASP B N 1
ATOM 2365 C CA . ASP B 1 137 ? 22.672 10.703 -2.99 1 70 137 ASP B CA 1
ATOM 2366 C C . ASP B 1 137 ? 22.297 11.828 -2.023 1 70 137 ASP B C 1
ATOM 2368 O O . ASP B 1 137 ? 23.125 12.688 -1.719 1 70 137 ASP B O 1
ATOM 2372 N N . THR B 1 138 ? 21.016 12.117 -1.792 1 77.31 138 THR B N 1
ATOM 2373 C CA . THR B 1 138 ? 20.531 13.102 -0.826 1 77.31 138 THR B CA 1
ATOM 2374 C C . THR B 1 138 ? 20.859 12.656 0.599 1 77.31 138 THR B C 1
ATOM 2376 O O . THR B 1 138 ? 20.766 13.453 1.537 1 77.31 138 THR B O 1
ATOM 2379 N N . GLY B 1 139 ? 21.297 11.445 0.748 1 85.25 139 GLY B N 1
ATOM 2380 C CA . GLY B 1 139 ? 21.547 10.906 2.074 1 85.25 139 GLY B CA 1
ATOM 2381 C C . GLY B 1 139 ? 20.281 10.5 2.807 1 85.25 139 GLY B C 1
ATOM 2382 O O . GLY B 1 139 ? 20.344 10.023 3.943 1 85.25 139 GLY B O 1
ATOM 2383 N N . LEU B 1 140 ? 19.141 10.734 2.168 1 92.25 140 LEU B N 1
ATOM 2384 C CA . LEU B 1 140 ? 17.859 10.422 2.811 1 92.25 140 LEU B CA 1
ATOM 2385 C C . LEU B 1 140 ? 17.531 8.945 2.658 1 92.25 140 LEU B C 1
ATOM 2387 O O . LEU B 1 140 ? 17.766 8.352 1.603 1 92.25 140 LEU B O 1
ATOM 2391 N N . ARG B 1 141 ? 17.031 8.43 3.744 1 94.62 141 ARG B N 1
ATOM 2392 C CA . ARG B 1 141 ? 16.5 7.074 3.752 1 94.62 141 ARG B CA 1
ATOM 2393 C C . ARG B 1 141 ? 15 7.074 3.977 1 94.62 141 ARG B C 1
ATOM 2395 O O . ARG B 1 141 ? 14.438 8.055 4.473 1 94.62 141 ARG B O 1
ATOM 2402 N N . TYR B 1 142 ? 14.414 5.988 3.627 1 96.94 142 TYR B N 1
ATOM 2403 C CA . TYR B 1 142 ? 12.961 5.84 3.703 1 96.94 142 TYR B CA 1
ATOM 2404 C C . TYR B 1 142 ? 12.586 4.531 4.391 1 96.94 142 TYR B C 1
ATOM 2406 O O . TYR B 1 142 ? 13.273 3.521 4.234 1 96.94 142 TYR B O 1
ATOM 2414 N N . PRO B 1 143 ? 11.414 4.578 5.137 1 97.44 143 PRO B N 1
ATOM 2415 C CA . PRO B 1 143 ? 11.008 3.34 5.801 1 97.44 143 PRO B CA 1
ATOM 2416 C C . PRO B 1 143 ? 10.688 2.219 4.812 1 97.44 143 PRO B C 1
ATOM 2418 O O . PRO B 1 143 ? 10.125 2.473 3.748 1 97.44 143 PRO B O 1
ATOM 2421 N N . THR B 1 144 ? 11.07 0.965 5.238 1 95.31 144 THR B N 1
ATOM 2422 C CA . THR B 1 144 ? 10.656 -0.231 4.512 1 95.31 144 THR B CA 1
ATOM 2423 C C . THR B 1 144 ? 9.203 -0.584 4.836 1 95.31 144 THR B C 1
ATOM 2425 O O . THR B 1 144 ? 8.602 0.016 5.723 1 95.31 144 THR B O 1
ATOM 2428 N N . LEU B 1 145 ? 8.664 -1.545 4.09 1 94.19 145 LEU B N 1
ATOM 2429 C CA . LEU B 1 145 ? 7.305 -2.002 4.355 1 94.19 145 LEU B CA 1
ATOM 2430 C C . LEU B 1 145 ? 7.156 -2.447 5.805 1 94.19 145 LEU B C 1
ATOM 2432 O O . LEU B 1 145 ? 6.211 -2.045 6.488 1 94.19 145 LEU B O 1
ATOM 2436 N N . ASP B 1 146 ? 8.086 -3.26 6.277 1 93.62 146 ASP B N 1
ATOM 2437 C CA . ASP B 1 146 ? 8.039 -3.746 7.652 1 93.62 146 ASP B CA 1
ATOM 2438 C C . ASP B 1 146 ? 8.102 -2.59 8.648 1 93.62 146 ASP B C 1
ATOM 2440 O O . ASP B 1 146 ? 7.438 -2.621 9.688 1 93.62 146 ASP B O 1
ATOM 2444 N N . GLU B 1 147 ? 8.883 -1.622 8.328 1 97.06 147 GLU B N 1
ATOM 2445 C CA . GLU B 1 147 ? 9.008 -0.472 9.219 1 97.06 147 GLU B CA 1
ATOM 2446 C C . GLU B 1 147 ? 7.734 0.367 9.219 1 97.06 147 GLU B C 1
ATOM 2448 O O . GLU B 1 147 ? 7.305 0.858 10.266 1 97.06 147 GLU B O 1
ATOM 2453 N N . HIS B 1 148 ? 7.117 0.559 8.078 1 97.62 148 HIS B N 1
ATOM 2454 C CA . HIS B 1 148 ? 5.82 1.229 8.023 1 97.62 148 HIS B CA 1
ATOM 2455 C C . HIS B 1 148 ? 4.801 0.516 8.906 1 97.62 148 HIS B C 1
ATOM 2457 O O . HIS B 1 148 ? 4.039 1.163 9.625 1 97.62 148 HIS B O 1
ATOM 2463 N N . ILE B 1 149 ? 4.789 -0.785 8.836 1 95.19 149 ILE B N 1
ATOM 2464 C CA . ILE B 1 149 ? 3.852 -1.585 9.617 1 95.19 149 ILE B CA 1
ATOM 2465 C C . ILE B 1 149 ? 4.105 -1.371 11.109 1 95.19 149 ILE B C 1
ATOM 2467 O O . ILE B 1 149 ? 3.164 -1.195 11.883 1 95.19 149 ILE B O 1
ATOM 2471 N N . ARG B 1 150 ? 5.336 -1.4 11.477 1 96.19 150 ARG B N 1
ATOM 2472 C CA . ARG B 1 150 ? 5.691 -1.204 12.875 1 96.19 150 ARG B CA 1
ATOM 2473 C C . ARG B 1 150 ? 5.273 0.181 13.359 1 96.19 150 ARG B C 1
ATOM 2475 O O . ARG B 1 150 ? 4.762 0.329 14.469 1 96.19 150 ARG B O 1
ATOM 2482 N N . ILE B 1 151 ? 5.516 1.196 12.562 1 97.88 151 ILE B N 1
ATOM 2483 C CA . ILE B 1 151 ? 5.164 2.568 12.914 1 97.88 151 ILE B CA 1
ATOM 2484 C C . ILE B 1 151 ? 3.648 2.691 13.055 1 97.88 151 ILE B C 1
ATOM 2486 O O . ILE B 1 151 ? 3.156 3.246 14.039 1 97.88 151 ILE B O 1
ATOM 2490 N N . ASP B 1 152 ? 2.947 2.152 12.148 1 97 152 ASP B N 1
ATOM 2491 C CA . ASP B 1 152 ? 1.491 2.264 12.141 1 97 152 ASP B CA 1
ATOM 2492 C C . ASP B 1 152 ? 0.876 1.492 13.305 1 97 152 ASP B C 1
ATOM 2494 O O . ASP B 1 152 ? -0.15 1.899 13.852 1 97 152 ASP B O 1
ATOM 2498 N N . ARG B 1 153 ? 1.489 0.402 13.609 1 94.5 153 ARG B N 1
ATOM 2499 C CA . ARG B 1 153 ? 1.043 -0.33 14.789 1 94.5 153 ARG B CA 1
ATOM 2500 C C . ARG B 1 153 ? 1.185 0.521 16.047 1 94.5 153 ARG B C 1
ATOM 2502 O O . ARG B 1 153 ? 0.295 0.529 16.906 1 94.5 153 ARG B O 1
ATOM 2509 N N . HIS B 1 154 ? 2.295 1.181 16.156 1 96.69 154 HIS B N 1
ATOM 2510 C CA . HIS B 1 154 ? 2.496 2.084 17.281 1 96.69 154 HIS B CA 1
ATOM 2511 C C . HIS B 1 154 ? 1.413 3.156 17.328 1 96.69 154 HIS B C 1
ATOM 2513 O O . HIS B 1 154 ? 0.863 3.443 18.391 1 96.69 154 HIS B O 1
ATOM 2519 N N . ILE B 1 155 ? 1.106 3.738 16.188 1 96.81 155 ILE B N 1
ATOM 2520 C CA . ILE B 1 155 ? 0.08 4.77 16.094 1 96.81 155 ILE B CA 1
ATOM 2521 C C . ILE B 1 155 ? -1.264 4.207 16.547 1 96.81 155 ILE B C 1
ATOM 2523 O O . ILE B 1 155 ? -1.964 4.824 17.344 1 96.81 155 ILE B O 1
ATOM 2527 N N . ALA B 1 156 ? -1.616 3.033 16.062 1 93.44 156 ALA B N 1
ATOM 2528 C CA . ALA B 1 156 ? -2.912 2.418 16.328 1 93.44 156 ALA B CA 1
ATOM 2529 C C . ALA B 1 156 ? -3.049 2.041 17.797 1 93.44 156 ALA B C 1
ATOM 2531 O O . ALA B 1 156 ? -4.129 2.168 18.391 1 93.44 156 ALA B O 1
ATOM 2532 N N . ILE B 1 157 ? -2.016 1.599 18.359 1 92.25 157 ILE B N 1
ATOM 2533 C CA . ILE B 1 157 ? -2.064 1.069 19.719 1 92.25 157 ILE B CA 1
ATOM 2534 C C . ILE B 1 157 ? -1.998 2.219 20.734 1 92.25 157 ILE B C 1
ATOM 2536 O O . ILE B 1 157 ? -2.732 2.229 21.719 1 92.25 157 ILE B O 1
ATOM 2540 N N . ASN B 1 158 ? -1.201 3.172 20.453 1 89.31 158 ASN B N 1
ATOM 2541 C CA . ASN B 1 158 ? -0.885 4.156 21.484 1 89.31 158 ASN B CA 1
ATOM 2542 C C . ASN B 1 158 ? -1.632 5.469 21.25 1 89.31 158 ASN B C 1
ATOM 2544 O O . ASN B 1 158 ? -1.756 6.285 22.172 1 89.31 158 ASN B O 1
ATOM 2548 N N . HIS B 1 159 ? -2.08 5.594 19.984 1 80.56 159 HIS B N 1
ATOM 2549 C CA . HIS B 1 159 ? -2.617 6.926 19.719 1 80.56 159 HIS B CA 1
ATOM 2550 C C . HIS B 1 159 ? -3.906 6.844 18.906 1 80.56 159 HIS B C 1
ATOM 2552 O O . HIS B 1 159 ? -4.23 7.766 18.156 1 80.56 159 HIS B O 1
ATOM 2558 N N . LYS B 1 160 ? -4.59 5.652 18.984 1 66.25 160 LYS B N 1
ATOM 2559 C CA . LYS B 1 160 ? -5.816 5.488 18.219 1 66.25 160 LYS B CA 1
ATOM 2560 C C . LYS B 1 160 ? -6.773 6.656 18.453 1 66.25 160 LYS B C 1
ATOM 2562 O O . LYS B 1 160 ? -6.98 7.07 19.594 1 66.25 160 LYS B O 1
ATOM 2567 N N . THR B 1 161 ? -6.891 7.422 17.203 1 57.97 161 THR B N 1
ATOM 2568 C CA . THR B 1 161 ? -7.945 8.422 17.359 1 57.97 161 THR B CA 1
ATOM 2569 C C . THR B 1 161 ? -9.281 7.75 17.672 1 57.97 161 THR B C 1
ATOM 2571 O O . THR B 1 161 ? -9.586 6.684 17.125 1 57.97 161 THR B O 1
ATOM 2574 N N . ALA B 1 162 ? -9.797 8.125 18.812 1 45.44 162 ALA B N 1
ATOM 2575 C CA . ALA B 1 162 ? -11.172 7.746 19.141 1 45.44 162 ALA B CA 1
ATOM 2576 C C . ALA B 1 162 ? -12.094 7.934 17.938 1 45.44 162 ALA B C 1
ATOM 2578 O O . ALA B 1 162 ? -12.172 9.023 17.375 1 45.44 162 ALA B O 1
ATOM 2579 N N . GLY B 1 163 ? -12.008 7.016 16.859 1 34.81 163 GLY B N 1
ATOM 2580 C CA . GLY B 1 163 ? -13.266 7.191 16.172 1 34.81 163 GLY B CA 1
ATOM 2581 C C . GLY B 1 163 ? -14.477 7.094 17.078 1 34.81 163 GLY B C 1
ATOM 2582 O O . GLY B 1 163 ? -14.398 6.504 18.156 1 34.81 163 GLY B O 1
#

Organism: Rhodococcus erythropolis (NCBI:txid1833)

Sequence (326 aa):
MAEDLYHRYEFTFIVQMLTVSQEQAIEESLGGRVEDRRGLQLLTLTSEGMRAATTAITVVDQLVAAGVRPQRTHPDLVSRQDIADRAGVTRQAVGQWVRGVRQAATPFPIPYNSVAGGIWFWGDVLAWLRRQGYGQDTGLRYPTLDEHIRIDRHIAINHKTAGMAEDLYHRYEFTFIVQMLTVSQEQAIEESLGGRVEDRRGLQLLTLTSEGMRAATTAITVVDQLVAAGVRPQRTHPDLVSRQDIADRAGVTRQAVGQWVRGVRQAATPFPIPYNSVAGGIWFWGDVLAWLRRQGYGQDTGLRYPTLDEHIRIDRHIAINHKTAG

Nearest PDB structures (foldseek):
  2f1f-assembly1_A  TM=5.261E-01  e=6.222E-01  Escherichia coli
  6mr3-assembly2_C-2  TM=5.010E-01  e=4.566E-01  Streptococcus mutans UA159
  5ueb-assembly1_A  TM=3.891E-01  e=5.168E-01  Neisseria gonorrhoeae NCCP11945
  2pc6-assembly1_A  TM=5.324E-01  e=2.583E+00  Nitrosomonas europaea ATCC 19718
  4k5r-assembly1_A-2  TM=3.346E-01  e=8.371E+00  Streptomyces argillaceus

Foldseek 3Di:
DVVVQKFKAKWKFFWPDDDPVLQVVCCVPFVWHWDDDPNTTIIMGIDMDRDDQVRLLVVQVVCVVSVIATQATDFPKDDLVRLCVQQVHDSVVSVCLQVPPDPDPQHQDDFPDCPPNGIHGVQSRVVSCVVVVTDDPPRYHYDDPVSRVSNNVSSCVPPNDPD/DVVVQKFKAKWKFFWPDDDPVLQVVCCVPFVWHWDDDPNTTIIMGIDMDRDDQVRLLVVQVVCVVSVIATQATDFQKDDLVRLCVQQVHDSVVSVCLQVPPDPDPQHADDFPDPPPNGIHRVQSRVVSCVVVVTDDPPRYHYDDPVSRVSNNVSSCPPPNDPD

pLDDT: mean 90.75, std 13.4, range [34.81, 98.81]

Solvent-accessible surface area (backbone atoms only — not comparable to full-atom values): 18350 Å² total; per-residue (Å²): 122,75,74,76,56,49,43,41,31,50,48,37,26,34,35,68,91,69,53,72,67,56,48,51,49,39,30,72,74,55,55,32,46,74,48,76,48,91,87,38,34,35,39,35,34,61,51,73,30,72,45,61,39,67,40,46,46,52,49,50,53,52,36,42,74,70,72,41,59,56,75,35,67,46,79,63,50,30,29,56,60,51,49,10,64,75,61,71,50,52,49,65,58,42,52,53,47,68,64,42,76,72,87,59,98,72,76,59,74,73,57,72,40,62,41,85,86,27,27,27,50,41,52,57,48,50,55,51,31,50,74,72,70,40,69,82,84,80,66,68,41,53,67,48,73,71,33,47,51,54,38,34,48,50,35,52,71,75,51,53,70,80,121,123,76,73,76,57,49,43,40,31,51,46,38,27,35,35,66,89,68,52,72,68,56,48,51,50,38,29,72,75,54,55,34,46,76,46,77,48,90,86,37,33,34,38,35,32,59,51,72,28,72,43,60,39,66,39,46,47,53,49,50,53,51,34,42,75,70,72,43,60,57,76,35,68,44,79,62,51,30,30,54,58,52,50,10,65,75,60,71,51,51,50,66,57,41,51,51,44,69,63,43,75,72,87,55,97,73,77,60,73,74,57,72,41,62,42,85,85,25,28,27,50,40,52,58,47,50,54,52,31,49,75,73,70,43,65,82,84,80,65,68,40,52,66,49,73,70,33,47,51,53,37,34,48,50,35,54,72,76,49,54,70,81,120